Protein AF-A0AAT9LXL7-F1 (afdb_monomer_lite)

Secondary structure (DSSP, 8-state):
--------PPPPS-HHHHHHHHHTTTS-EEEEETTS-EEEES-EEEE--TT-SS-EEEESTTTT-TT----EEEGGGEEEEEETTTTEEEEE-------TT--------PPPPHHHHHHHTTEEESSSEEEETTS-EEEEEEETTEEEEEEE--TTSSTT-EEEEEEEEEEEETTEEEEEEEETTSS-EEEEEE-TTS-EEEEEEETTS--EEEEEEETTEEEEEETTS-EEEEESS---

Sequence (240 aa):
MLAAVTFDQPAPGDDDVIELLQRRDGVPTEVVLRDGNTLTVLNIAWGYDIGDEYAHVTTNFSPPAEGIEIDFFCTDTVAAIVDPETGTTLLSAVADPLPAGQAPERRSGRDLSQIERIWQDGRLPIVDGVFFVDGRSYAVDVADSALHVVGQVDLAEDPEWLTSIDITREAPAPGGFVCAGEGSHGSEGFFARLDGDKRLVWVCYLSESNPFDQLALTGNTLTVSSTSGVVITVDLDEPV

Foldseek 3Di:
DDDPPPQDADAAPQCVVVVVQVVQAQAWKWFQFQLRDTFTARHWDWDDDRRDNWIKIWGCVVVHDPPHDIDIDTRVRTQFMARPVVRDTPDGDPDPDDDPPDDPPPDDDDPFALQLVQVVVQKDAPAQWKAFRVGWIFHWDADPQATDGPGGDDCVVCVPRMFHWDFPDKDAAVQPIKTKTATPPQQKIKIFTAGNVRGGGMMGIDNRQGTWDDWDDDHQKIWIAHPVGRIHIAGNVGRD

Radius of gyration: 21.07 Å; chains: 1; bounding box: 52×52×54 Å

Structure (mmCIF, N/CA/C/O backbone):
data_AF-A0AAT9LXL7-F1
#
_entry.id   AF-A0AAT9LXL7-F1
#
loop_
_atom_site.group_PDB
_atom_site.id
_atom_site.type_symbol
_atom_site.label_atom_id
_atom_site.label_alt_id
_atom_site.label_comp_id
_atom_site.label_asym_id
_atom_site.label_entity_id
_atom_site.label_seq_id
_atom_site.pdbx_PDB_ins_code
_atom_site.Cartn_x
_atom_site.Cartn_y
_atom_site.Cartn_z
_atom_site.occupancy
_atom_site.B_iso_or_equiv
_atom_site.auth_seq_id
_atom_site.auth_comp_id
_atom_site.auth_asym_id
_atom_site.auth_atom_id
_atom_site.pdbx_PDB_model_num
ATOM 1 N N . MET A 1 1 ? -4.049 36.278 -13.542 1.00 39.47 1 MET A N 1
ATOM 2 C CA . MET A 1 1 ? -5.148 36.255 -12.559 1.00 39.47 1 MET A CA 1
ATOM 3 C C . MET A 1 1 ? -5.627 34.813 -12.501 1.00 39.47 1 MET A C 1
ATOM 5 O O . MET A 1 1 ? -6.322 34.391 -13.411 1.00 39.47 1 MET A O 1
ATOM 9 N N . LEU A 1 2 ? -5.104 34.023 -11.559 1.00 38.28 2 LEU A N 1
ATOM 10 C CA . LEU A 1 2 ? -5.529 32.634 -11.350 1.00 38.28 2 LEU A CA 1
ATOM 11 C C . LEU A 1 2 ? -6.824 32.675 -10.537 1.00 38.28 2 LEU A C 1
ATOM 13 O O . LEU A 1 2 ? -6.857 33.304 -9.481 1.00 38.28 2 LEU A O 1
ATOM 17 N N . ALA A 1 3 ? -7.891 32.083 -11.070 1.00 40.09 3 ALA A N 1
ATOM 18 C CA . ALA A 1 3 ? -9.119 31.873 -10.321 1.00 40.09 3 ALA A CA 1
ATOM 19 C C . ALA A 1 3 ? -8.836 30.837 -9.227 1.00 40.09 3 ALA A C 1
ATOM 21 O O . ALA A 1 3 ? -8.292 29.772 -9.519 1.00 40.09 3 ALA A O 1
ATOM 22 N N . ALA A 1 4 ? -9.169 31.163 -7.979 1.00 42.81 4 ALA A N 1
ATOM 23 C CA . ALA A 1 4 ? -9.208 30.177 -6.913 1.00 42.81 4 ALA A CA 1
ATOM 24 C C . ALA A 1 4 ? -10.290 29.155 -7.277 1.00 42.81 4 ALA A C 1
ATOM 26 O O . ALA A 1 4 ? -11.460 29.514 -7.406 1.00 42.81 4 ALA A O 1
ATOM 27 N N . VAL A 1 5 ? -9.888 27.906 -7.500 1.00 39.66 5 VAL A N 1
ATOM 28 C CA . VAL A 1 5 ? -10.825 26.786 -7.545 1.00 39.66 5 VAL A CA 1
ATOM 29 C C . VAL A 1 5 ? -11.258 26.570 -6.101 1.00 39.66 5 VAL A C 1
ATOM 31 O O . VAL A 1 5 ? -10.504 26.039 -5.293 1.00 39.66 5 VAL A O 1
ATOM 34 N N . THR A 1 6 ? -12.431 27.082 -5.746 1.00 47.50 6 THR A N 1
ATOM 35 C CA . THR A 1 6 ? -13.119 26.690 -4.518 1.00 47.50 6 THR A CA 1
ATOM 36 C C . THR A 1 6 ? -13.633 25.275 -4.730 1.00 47.50 6 THR A C 1
ATOM 38 O O . THR A 1 6 ? -14.557 25.071 -5.516 1.00 47.50 6 THR A O 1
ATOM 41 N N . PHE A 1 7 ? -12.987 24.307 -4.084 1.00 48.69 7 PHE A N 1
ATOM 42 C CA . PHE A 1 7 ? -13.539 22.970 -3.915 1.00 48.69 7 PHE A CA 1
ATOM 43 C C . PHE A 1 7 ? -14.688 23.091 -2.915 1.00 48.69 7 PHE A C 1
ATOM 45 O O . PHE A 1 7 ? -14.481 23.542 -1.790 1.00 48.69 7 PHE A O 1
ATOM 52 N N . ASP A 1 8 ? -15.901 22.795 -3.368 1.00 54.34 8 ASP A N 1
ATOM 53 C CA . ASP A 1 8 ? -17.089 22.776 -2.519 1.00 54.34 8 ASP A CA 1
ATOM 54 C C . ASP A 1 8 ? -17.040 21.461 -1.733 1.00 54.34 8 ASP A C 1
ATOM 56 O O . ASP A 1 8 ? -17.266 20.392 -2.300 1.00 54.34 8 ASP A O 1
ATOM 60 N N . GLN A 1 9 ? -16.602 21.518 -0.473 1.00 51.25 9 GLN A N 1
ATOM 61 C CA . GLN A 1 9 ? -16.602 20.349 0.405 1.00 51.25 9 GLN A CA 1
ATOM 62 C C . GLN A 1 9 ? -18.054 20.092 0.836 1.00 51.25 9 GLN A C 1
ATOM 64 O O . GLN A 1 9 ? -18.701 21.035 1.307 1.00 51.25 9 GLN A O 1
ATOM 69 N N . PRO A 1 10 ? -18.592 18.871 0.659 1.00 60.75 10 PRO A N 1
ATOM 70 C CA . PRO A 1 10 ? -19.930 18.554 1.144 1.00 60.75 10 PRO A CA 1
ATOM 71 C C . PRO A 1 10 ? -20.005 18.766 2.664 1.00 60.75 10 PRO A C 1
ATOM 73 O O . PRO A 1 10 ? -19.008 18.637 3.375 1.00 60.75 10 PRO A O 1
ATOM 76 N N . ALA A 1 11 ? -21.181 19.156 3.160 1.00 64.06 11 ALA A N 1
ATOM 77 C CA . ALA A 1 11 ? -21.392 19.277 4.599 1.00 64.06 11 ALA A CA 1
ATOM 78 C C . ALA A 1 11 ? -21.301 17.880 5.243 1.00 64.06 11 ALA A C 1
ATOM 80 O O . ALA A 1 11 ? -21.852 16.950 4.655 1.00 64.06 11 ALA A O 1
ATOM 81 N N . PRO A 1 12 ? -20.657 17.728 6.413 1.00 64.75 12 PRO A N 1
ATOM 82 C CA . PRO A 1 12 ? -20.531 16.430 7.068 1.00 64.75 12 PRO A CA 1
ATOM 83 C C . PRO A 1 12 ? -21.888 15.781 7.356 1.00 64.75 12 PRO A C 1
ATOM 85 O O . PRO A 1 12 ? -22.806 16.439 7.860 1.00 64.75 12 PRO A O 1
ATOM 88 N N . GLY A 1 13 ? -22.014 14.494 7.037 1.00 69.81 13 GLY A N 1
ATOM 89 C CA . GLY A 1 13 ? -23.221 13.698 7.279 1.00 69.81 13 GLY A CA 1
ATOM 90 C C . GLY A 1 13 ? -23.246 12.979 8.636 1.00 69.81 13 GLY A C 1
ATOM 91 O O . GLY A 1 13 ? -24.197 12.252 8.918 1.00 69.81 13 GLY A O 1
ATOM 92 N N . ASP A 1 14 ? -22.204 13.148 9.450 1.00 81.44 14 ASP A N 1
ATOM 93 C CA . ASP A 1 14 ? -21.805 12.277 10.565 1.00 81.44 14 ASP A CA 1
ATOM 94 C C . ASP A 1 14 ? -21.341 13.034 11.823 1.00 81.44 14 ASP A C 1
ATOM 96 O O . ASP A 1 14 ? -20.716 12.453 12.720 1.00 81.44 14 ASP A O 1
ATOM 100 N N . ASP A 1 15 ? -21.666 14.327 11.919 1.00 81.00 15 ASP A N 1
ATOM 101 C CA . ASP A 1 15 ? -21.308 15.167 13.069 1.00 81.00 15 ASP A CA 1
ATOM 102 C C . ASP A 1 15 ? -21.764 14.542 14.404 1.00 81.00 15 ASP A C 1
ATOM 104 O O . ASP A 1 15 ? -21.065 14.633 15.412 1.00 81.00 15 ASP A O 1
ATOM 108 N N . ASP A 1 16 ? -22.906 13.849 14.436 1.00 86.94 16 ASP A N 1
ATOM 109 C CA . ASP A 1 16 ? -23.437 13.208 15.643 1.00 86.94 16 ASP A CA 1
ATOM 110 C C . ASP A 1 16 ? -22.605 12.002 16.116 1.00 86.94 16 ASP A C 1
ATOM 112 O O . ASP A 1 16 ? -22.414 11.826 17.327 1.00 86.94 16 ASP A O 1
ATOM 116 N N . VAL A 1 17 ? -22.071 11.211 15.180 1.00 91.25 17 VAL A N 1
ATOM 117 C CA . VAL A 1 17 ? -21.134 10.107 15.435 1.00 91.25 17 VAL A CA 1
ATOM 118 C C . VAL A 1 17 ? -19.825 10.654 15.994 1.00 91.25 17 VAL A C 1
ATOM 120 O O . VAL A 1 17 ? -19.397 10.239 17.077 1.00 91.25 17 VAL A O 1
ATOM 123 N N . ILE A 1 18 ? -19.214 11.611 15.292 1.00 92.00 18 ILE A N 1
ATOM 124 C CA . ILE A 1 18 ? -17.921 12.183 15.677 1.00 92.00 18 ILE A CA 1
ATOM 125 C C . ILE A 1 18 ? -18.019 12.897 17.024 1.00 92.00 18 ILE A C 1
ATOM 127 O O . ILE A 1 18 ? -17.224 12.622 17.927 1.00 92.00 18 ILE A O 1
ATOM 131 N N . GLU A 1 19 ? -19.026 13.750 17.216 1.00 89.75 19 GLU A N 1
ATOM 132 C CA . GLU A 1 19 ? -19.222 14.439 18.486 1.00 89.75 19 GLU A CA 1
ATOM 133 C C . GLU A 1 19 ? -19.453 13.463 19.646 1.00 89.75 19 GLU A C 1
ATOM 135 O O . GLU A 1 19 ? -19.000 13.709 20.768 1.00 89.75 19 GLU A O 1
ATOM 140 N N . LEU A 1 20 ? -20.185 12.364 19.423 1.00 91.56 20 LEU A N 1
ATOM 141 C CA . LEU A 1 20 ? -20.426 11.378 20.471 1.00 91.56 20 LEU A CA 1
ATOM 142 C C . LEU A 1 20 ? -19.136 10.668 20.882 1.00 91.56 20 LEU A C 1
ATOM 144 O O . LEU A 1 20 ? -18.885 10.546 22.083 1.00 91.56 20 LEU A O 1
ATOM 148 N N . LEU A 1 21 ? -18.325 10.236 19.917 1.00 93.75 21 LEU A N 1
ATOM 149 C CA . LEU A 1 21 ? -17.049 9.581 20.193 1.00 93.75 21 LEU A CA 1
ATOM 150 C C . LEU A 1 21 ? -16.061 10.545 20.867 1.00 93.75 21 LEU A C 1
ATOM 152 O O . LEU A 1 21 ? -15.425 10.168 21.846 1.00 93.75 21 LEU A O 1
ATOM 156 N N . GLN A 1 22 ? -16.022 11.817 20.454 1.00 93.19 22 GLN A N 1
ATOM 157 C CA . GLN A 1 22 ? -15.227 12.850 21.129 1.00 93.19 22 GLN A CA 1
ATOM 158 C C . GLN A 1 22 ? -15.679 13.105 22.573 1.00 93.19 22 GLN A C 1
ATOM 160 O O . GLN A 1 22 ? -14.848 13.256 23.467 1.00 93.19 22 GLN A O 1
ATOM 165 N N . ARG A 1 23 ? -16.993 13.134 22.843 1.00 93.25 23 ARG A N 1
ATOM 166 C CA . ARG A 1 23 ? -17.523 13.283 24.215 1.00 93.25 23 ARG A CA 1
ATOM 167 C C . ARG A 1 23 ? -17.169 12.108 25.126 1.00 93.25 23 ARG A C 1
ATOM 169 O O . ARG A 1 23 ? -17.235 12.262 26.345 1.00 93.25 23 ARG A O 1
ATOM 176 N N . ARG A 1 24 ? -16.856 10.950 24.547 1.00 92.00 24 ARG A N 1
ATOM 177 C CA . ARG A 1 24 ? -16.512 9.716 25.257 1.00 92.00 24 ARG A CA 1
ATOM 178 C C . ARG A 1 24 ? -15.018 9.406 25.232 1.00 92.00 24 ARG A C 1
ATOM 180 O O . ARG A 1 24 ? -14.647 8.292 25.574 1.00 92.00 24 ARG A O 1
ATOM 187 N N . ASP A 1 25 ? -14.174 10.379 24.896 1.00 92.12 25 ASP A N 1
ATOM 188 C CA . ASP A 1 25 ? -12.721 10.214 24.947 1.00 92.12 25 ASP A CA 1
ATOM 189 C C . ASP A 1 25 ? -12.255 9.682 26.319 1.00 92.12 25 ASP A C 1
ATOM 191 O O . ASP A 1 25 ? -12.620 10.201 27.380 1.00 92.12 25 ASP A O 1
ATOM 195 N N . GLY A 1 26 ? -11.490 8.591 26.291 1.00 88.81 26 GLY A N 1
ATOM 196 C CA . GLY A 1 26 ? -11.033 7.837 27.458 1.00 88.81 26 GLY A CA 1
ATOM 197 C C . GLY A 1 26 ? -12.069 6.900 28.097 1.00 88.81 26 GLY A C 1
ATOM 198 O O . GLY A 1 26 ? -11.734 6.220 29.068 1.00 88.81 26 GLY A O 1
ATOM 199 N N . VAL A 1 27 ? -13.303 6.833 27.588 1.00 92.94 27 VAL A N 1
ATOM 200 C CA . VAL A 1 27 ? -14.378 5.968 28.101 1.00 92.94 27 VAL A CA 1
ATOM 201 C C . VAL A 1 27 ? -14.655 4.839 27.101 1.00 92.94 27 VAL A C 1
ATOM 203 O O . VAL A 1 27 ? -15.017 5.132 25.959 1.00 92.94 27 VAL A O 1
ATOM 206 N N . PRO A 1 28 ? -14.555 3.552 27.501 1.00 93.12 28 PRO A N 1
ATOM 207 C CA . PRO A 1 28 ? -14.851 2.435 26.611 1.00 93.12 28 PRO A CA 1
ATOM 208 C C . PRO A 1 28 ? -16.225 2.581 25.955 1.00 93.12 28 PRO A C 1
ATOM 210 O O . PRO A 1 28 ? -17.233 2.863 26.613 1.00 93.12 28 PRO A O 1
ATOM 213 N N . THR A 1 29 ? -16.252 2.411 24.641 1.00 95.56 29 THR A N 1
ATOM 214 C CA . THR A 1 29 ? -17.438 2.588 23.809 1.00 95.56 29 THR A CA 1
ATOM 215 C C . THR A 1 29 ? -17.462 1.493 22.754 1.00 95.56 29 THR A C 1
ATOM 217 O O . THR A 1 29 ? -16.461 1.268 22.084 1.00 95.56 29 THR A O 1
ATOM 220 N N . GLU A 1 30 ? -18.591 0.812 22.594 1.00 96.75 30 GLU A N 1
ATOM 221 C CA . GLU A 1 30 ? -18.769 -0.172 21.528 1.00 96.75 30 GLU A CA 1
ATOM 222 C C . GLU A 1 30 ? -19.352 0.511 20.292 1.00 96.75 30 GLU A C 1
ATOM 224 O O . GLU A 1 30 ? -20.437 1.092 20.342 1.00 96.75 30 GLU A O 1
ATOM 229 N N . VAL A 1 31 ? -18.641 0.431 19.171 1.00 95.38 31 VAL A N 1
ATOM 230 C CA . VAL A 1 31 ? -19.135 0.879 17.867 1.00 95.38 31 VAL A CA 1
ATOM 231 C C . VAL A 1 31 ? -19.551 -0.353 17.080 1.00 95.38 31 VAL A C 1
ATOM 233 O O . VAL A 1 31 ? -18.715 -1.162 16.688 1.00 95.38 31 VAL A O 1
ATOM 236 N N . VAL A 1 32 ? -20.855 -0.503 16.867 1.00 92.25 32 VAL A N 1
ATOM 237 C CA . VAL A 1 32 ? -21.439 -1.567 16.050 1.00 92.25 32 VAL A CA 1
ATOM 238 C C . VAL A 1 32 ? -21.527 -1.069 14.616 1.00 92.25 32 VAL A C 1
ATOM 240 O O . VAL A 1 32 ? -22.227 -0.094 14.327 1.00 92.25 32 VAL A O 1
ATOM 243 N N . LEU A 1 33 ? -20.842 -1.755 13.715 1.00 90.00 33 LEU A N 1
ATOM 244 C CA . LEU A 1 33 ? -20.837 -1.481 12.288 1.00 90.00 33 LEU A CA 1
ATOM 245 C C . LEU A 1 33 ? -21.993 -2.206 11.584 1.00 90.00 33 LEU A C 1
ATOM 247 O O . LEU A 1 33 ? -22.545 -3.200 12.065 1.00 90.00 33 LEU A O 1
ATOM 251 N N . ARG A 1 34 ? -22.378 -1.710 10.407 1.00 83.50 34 ARG A N 1
ATOM 252 C CA . ARG A 1 34 ? -23.471 -2.254 9.581 1.00 83.50 34 ARG A CA 1
ATOM 253 C C . ARG A 1 34 ? -23.196 -3.665 9.063 1.00 83.50 34 ARG A C 1
ATOM 255 O O . ARG A 1 34 ? -24.140 -4.369 8.707 1.00 83.50 34 ARG A O 1
ATOM 262 N N . ASP A 1 35 ? -21.936 -4.088 9.029 1.00 78.12 35 ASP A N 1
ATOM 263 C CA . ASP A 1 35 ? -21.535 -5.458 8.694 1.00 78.12 35 ASP A CA 1
ATOM 264 C C . ASP A 1 35 ? -21.691 -6.445 9.873 1.00 78.12 35 ASP A C 1
ATOM 266 O O . ASP A 1 35 ? -21.599 -7.661 9.677 1.00 78.12 35 ASP A O 1
ATOM 270 N N . GLY A 1 36 ? -22.009 -5.936 11.069 1.00 80.31 36 GLY A N 1
ATOM 271 C CA . GLY A 1 36 ? -22.178 -6.697 12.303 1.00 80.31 36 GLY A CA 1
ATOM 272 C C . GLY A 1 36 ? -20.922 -6.789 13.171 1.00 80.31 36 GLY A C 1
ATOM 273 O O . GLY A 1 36 ? -20.989 -7.433 14.219 1.00 80.31 36 GLY A O 1
ATOM 274 N N . ASN A 1 37 ? -19.808 -6.173 12.767 1.00 81.31 37 ASN A N 1
ATOM 275 C CA . ASN A 1 37 ? -18.614 -6.071 13.600 1.00 81.31 37 ASN A CA 1
ATOM 276 C C . ASN A 1 37 ? -18.836 -5.078 14.745 1.00 81.31 37 ASN A C 1
ATOM 278 O O . ASN A 1 37 ? -19.529 -4.073 14.587 1.00 81.31 37 ASN A O 1
ATOM 282 N N . THR A 1 38 ? -18.216 -5.353 15.890 1.00 91.19 38 THR A N 1
ATOM 283 C CA . THR A 1 38 ? -18.231 -4.461 17.051 1.00 91.19 38 THR A CA 1
ATOM 284 C C . THR A 1 38 ? -16.801 -4.107 17.416 1.00 91.19 38 THR A C 1
ATOM 286 O O . THR A 1 38 ? -16.009 -4.998 17.716 1.00 91.19 38 THR A O 1
ATOM 289 N N . LEU A 1 39 ? -16.488 -2.814 17.406 1.00 93.19 39 LEU A N 1
ATOM 290 C CA . LEU A 1 39 ? -15.177 -2.275 17.757 1.00 93.19 39 LEU A CA 1
ATOM 291 C C . LEU A 1 39 ? -15.214 -1.687 19.167 1.00 93.19 39 LEU A C 1
ATOM 293 O O . LEU A 1 39 ? -16.195 -1.040 19.542 1.00 93.19 39 LEU A O 1
ATOM 297 N N . THR A 1 40 ? -14.138 -1.869 19.933 1.00 94.19 40 THR A N 1
ATOM 298 C CA . THR A 1 40 ? -13.969 -1.187 21.224 1.00 94.19 40 THR A CA 1
ATOM 299 C C . THR A 1 40 ? -13.171 0.093 21.018 1.00 94.19 40 THR A C 1
ATOM 301 O O . THR A 1 40 ? -12.001 0.057 20.649 1.00 94.19 40 THR A O 1
ATOM 304 N N . VAL A 1 41 ? -13.795 1.235 21.286 1.00 94.62 41 VAL A N 1
ATOM 305 C CA . VAL A 1 41 ? -13.232 2.569 21.060 1.00 94.62 41 VAL A CA 1
ATOM 306 C C . VAL A 1 41 ? -13.072 3.303 22.390 1.00 94.62 41 VAL A C 1
ATOM 308 O O . VAL A 1 41 ? -14.023 3.429 23.160 1.00 94.62 41 VAL A O 1
ATOM 311 N N . LEU A 1 42 ? -11.860 3.790 22.653 1.00 92.62 42 LEU A N 1
ATOM 312 C CA . LEU A 1 42 ? -11.495 4.645 23.786 1.00 92.62 42 LEU A CA 1
ATOM 313 C C . LEU A 1 42 ? -11.205 6.078 23.350 1.00 92.62 42 LEU A C 1
ATOM 315 O O . LEU A 1 42 ? -11.609 7.011 24.028 1.00 92.62 42 LEU A O 1
ATOM 319 N N . ASN A 1 43 ? -10.481 6.253 22.249 1.00 90.81 43 ASN A N 1
ATOM 320 C CA . ASN A 1 43 ? -10.179 7.552 21.654 1.00 90.81 43 ASN A CA 1
ATOM 321 C C . ASN A 1 43 ? -10.187 7.433 20.132 1.00 90.81 43 ASN A C 1
ATOM 323 O O . ASN A 1 43 ? -10.132 6.323 19.595 1.00 90.81 43 ASN A O 1
ATOM 327 N N . ILE A 1 44 ? -10.279 8.572 19.449 1.00 93.44 44 ILE A N 1
ATOM 328 C CA . ILE A 1 44 ? -10.302 8.626 17.990 1.00 93.44 44 ILE A CA 1
ATOM 329 C C . ILE A 1 44 ? -9.390 9.725 17.449 1.00 93.44 44 ILE A C 1
ATOM 331 O O . ILE A 1 44 ? -9.352 10.840 17.972 1.00 93.44 44 ILE A O 1
ATOM 335 N N . ALA A 1 45 ? -8.716 9.421 16.346 1.00 89.62 45 ALA A N 1
ATOM 336 C CA . ALA A 1 45 ? -8.262 10.405 15.375 1.00 89.62 45 ALA A CA 1
ATOM 337 C C . ALA A 1 45 ? -9.169 10.295 14.146 1.00 89.62 45 ALA A C 1
ATOM 339 O O . ALA A 1 45 ? -9.542 9.189 13.760 1.00 89.62 45 ALA A O 1
ATOM 340 N N . TRP A 1 46 ? -9.557 11.422 13.555 1.00 92.19 46 TRP A N 1
ATOM 341 C CA . TRP A 1 46 ? -10.477 11.419 12.423 1.00 92.19 46 TRP A CA 1
ATOM 342 C C . TRP A 1 46 ? -10.171 12.539 11.432 1.00 92.19 46 TRP A C 1
ATOM 344 O O . TRP A 1 46 ? -9.582 13.562 11.795 1.00 92.19 46 TRP A O 1
ATOM 354 N N . GLY A 1 47 ? -10.580 12.341 10.183 1.00 86.31 47 GLY A N 1
ATOM 355 C CA . GLY A 1 47 ? -10.462 13.335 9.123 1.00 86.31 47 GLY A CA 1
ATOM 356 C C . GLY A 1 47 ? -11.399 13.043 7.956 1.00 86.31 47 GLY A C 1
ATOM 357 O O . GLY A 1 47 ? -11.878 11.923 7.807 1.00 86.31 47 GLY A O 1
ATOM 358 N N . TYR A 1 48 ? -11.643 14.068 7.142 1.00 83.25 48 TYR A N 1
ATOM 359 C CA . TYR A 1 48 ? -12.337 13.945 5.861 1.00 83.25 48 TYR A CA 1
ATOM 360 C C . TYR A 1 48 ? -11.309 14.046 4.738 1.00 83.25 48 TYR A C 1
ATOM 362 O O . TYR A 1 48 ? -10.503 14.985 4.734 1.00 83.25 48 TYR A O 1
ATOM 370 N N . ASP A 1 49 ? -11.372 13.135 3.772 1.00 79.31 49 ASP A N 1
ATOM 371 C CA . ASP A 1 49 ? -10.648 13.307 2.519 1.00 79.31 49 ASP A CA 1
ATOM 372 C C . ASP A 1 49 ? -11.378 14.315 1.614 1.00 79.31 49 ASP A C 1
ATOM 374 O O . ASP A 1 49 ? -12.549 14.664 1.804 1.00 79.31 49 ASP A O 1
ATOM 378 N N . ILE A 1 50 ? -10.661 14.864 0.629 1.00 66.94 50 ILE A N 1
ATOM 379 C CA . ILE A 1 50 ? -11.232 15.865 -0.278 1.00 66.94 50 ILE A CA 1
ATOM 380 C C . ILE A 1 50 ? -12.367 15.230 -1.089 1.00 66.94 50 ILE A C 1
ATOM 382 O O . ILE A 1 50 ? -12.120 14.432 -1.990 1.00 66.94 50 ILE A O 1
ATOM 386 N N . GLY A 1 51 ? -13.592 15.689 -0.831 1.00 72.06 51 GLY A N 1
ATOM 387 C CA . GLY A 1 51 ? -14.799 15.250 -1.533 1.00 72.06 51 GLY A CA 1
ATOM 388 C C . GLY A 1 51 ? -15.665 14.264 -0.750 1.00 72.06 51 GLY A C 1
ATOM 389 O O . GLY A 1 51 ? -16.766 13.973 -1.216 1.00 72.06 51 GLY A O 1
ATOM 390 N N . ASP A 1 52 ? -15.218 13.818 0.425 1.00 75.62 52 ASP A N 1
ATOM 391 C CA . ASP A 1 52 ? -15.963 12.873 1.254 1.00 75.62 52 ASP A CA 1
ATOM 392 C C . ASP A 1 52 ? -16.971 13.577 2.168 1.00 75.62 52 ASP A C 1
ATOM 394 O O . ASP A 1 52 ? -16.726 14.665 2.692 1.00 75.62 52 ASP A O 1
ATOM 398 N N . GLU A 1 53 ? -18.122 12.930 2.351 1.00 78.81 53 GLU A N 1
ATOM 399 C CA . GLU A 1 53 ? -19.198 13.359 3.258 1.00 78.81 53 GLU A CA 1
ATOM 400 C C . GLU A 1 53 ? -19.045 12.760 4.669 1.00 78.81 53 GLU A C 1
ATOM 402 O O . GLU A 1 53 ? -19.683 13.228 5.610 1.00 78.81 53 GLU A O 1
ATOM 407 N N . TYR A 1 54 ? -18.189 11.744 4.812 1.00 84.38 54 TYR A N 1
ATOM 408 C CA . TYR A 1 54 ? -18.043 10.917 6.007 1.00 84.38 54 TYR A CA 1
ATOM 409 C C . TYR A 1 54 ? -16.575 10.811 6.417 1.00 84.38 54 TYR A C 1
ATOM 411 O O . TYR A 1 54 ? -15.691 10.734 5.564 1.00 84.38 54 TYR A O 1
ATOM 419 N N . ALA A 1 55 ? -16.308 10.831 7.719 1.00 86.12 55 ALA A N 1
ATOM 420 C CA . ALA A 1 55 ? -14.956 10.801 8.245 1.00 86.12 55 ALA A CA 1
ATOM 421 C C . ALA A 1 55 ? -14.369 9.384 8.265 1.00 86.12 55 ALA A C 1
ATOM 423 O O . ALA A 1 55 ? -15.025 8.410 8.648 1.00 86.12 55 ALA A O 1
ATOM 424 N N . HIS A 1 56 ? -13.075 9.297 7.967 1.00 88.88 56 HIS A N 1
ATOM 425 C CA . HIS A 1 56 ? -12.250 8.143 8.300 1.00 88.88 56 HIS A CA 1
ATOM 426 C C . HIS A 1 56 ? -11.788 8.259 9.748 1.00 88.88 56 HIS A C 1
ATOM 428 O O . HIS A 1 56 ? -11.269 9.298 10.164 1.00 88.88 56 HIS A O 1
ATOM 434 N N . VAL A 1 57 ? -11.989 7.193 10.517 1.00 91.00 57 VAL A N 1
ATOM 435 C CA . VAL A 1 57 ? -11.697 7.134 11.947 1.00 91.00 57 VAL A CA 1
ATOM 436 C C . VAL A 1 57 ? -10.637 6.076 12.210 1.00 91.00 57 VAL A C 1
ATOM 438 O O . VAL A 1 57 ? -10.808 4.924 11.820 1.00 91.00 57 VAL A O 1
ATOM 441 N N . THR A 1 58 ? -9.591 6.463 12.936 1.00 89.19 58 THR A N 1
ATOM 442 C CA . THR A 1 58 ? -8.599 5.570 13.542 1.00 89.19 58 THR A CA 1
ATOM 443 C C . THR A 1 58 ? -8.825 5.537 15.047 1.00 89.19 58 THR A C 1
ATOM 445 O O . THR A 1 58 ? -8.838 6.587 15.698 1.00 89.19 58 THR A O 1
ATOM 448 N N . THR A 1 59 ? -8.988 4.350 15.622 1.00 90.06 59 THR A N 1
ATOM 449 C CA . THR A 1 59 ? -9.290 4.191 17.049 1.00 90.06 59 THR A CA 1
ATOM 450 C C . THR A 1 59 ? -8.019 4.005 17.877 1.00 90.06 59 THR A C 1
ATOM 452 O O . THR A 1 59 ? -7.008 3.498 17.404 1.00 90.06 59 THR A O 1
ATOM 455 N N . ASN A 1 60 ? -8.069 4.411 19.146 1.00 89.94 60 ASN A N 1
ATOM 456 C CA . ASN A 1 60 ? -7.148 3.978 20.208 1.00 89.94 60 ASN A CA 1
ATOM 457 C C . ASN A 1 60 ? -5.664 4.338 20.005 1.00 89.94 60 ASN A C 1
ATOM 459 O O . ASN A 1 60 ? -4.792 3.836 20.716 1.00 89.94 60 ASN A O 1
ATOM 463 N N . PHE A 1 61 ? -5.373 5.233 19.061 1.00 81.69 61 PHE A N 1
ATOM 464 C CA . PHE A 1 61 ? -4.017 5.606 18.677 1.00 81.69 61 PHE A CA 1
ATOM 465 C C . PHE A 1 61 ? -3.383 6.627 19.632 1.00 81.69 61 PHE A C 1
ATOM 467 O O . PHE A 1 61 ? -2.175 6.581 19.876 1.00 81.69 61 PHE A O 1
ATOM 474 N N . SER A 1 62 ? -4.160 7.573 20.175 1.00 73.75 62 SER A N 1
ATOM 475 C CA . SER A 1 62 ? -3.596 8.655 20.988 1.00 73.75 62 SER A CA 1
ATOM 476 C C . SER A 1 62 ? -4.581 9.214 22.022 1.00 73.75 62 SER A C 1
ATOM 478 O O . SER A 1 62 ? -5.575 9.827 21.639 1.00 73.75 62 SER A O 1
ATOM 480 N N . PRO A 1 63 ? -4.289 9.073 23.331 1.00 78.88 63 PRO A N 1
ATOM 481 C CA . PRO A 1 63 ? -3.173 8.311 23.899 1.00 78.88 63 PRO A CA 1
ATOM 482 C C . PRO A 1 63 ? -3.331 6.796 23.642 1.00 78.88 63 PRO A C 1
ATOM 484 O O . PRO A 1 63 ? -4.453 6.292 23.700 1.00 78.88 63 PRO A O 1
ATOM 487 N N . PRO A 1 64 ? -2.240 6.051 23.384 1.00 70.69 64 PRO A N 1
ATOM 488 C CA . PRO A 1 64 ? -2.328 4.606 23.207 1.00 70.69 64 PRO A CA 1
ATOM 489 C C . PRO A 1 64 ? -2.767 3.936 24.514 1.00 70.69 64 PRO A C 1
ATOM 491 O O . PRO A 1 64 ? -2.265 4.267 25.593 1.00 70.69 64 PRO A O 1
ATOM 494 N N . ALA A 1 65 ? -3.700 2.992 24.412 1.00 75.00 65 ALA A N 1
ATOM 495 C CA . ALA A 1 65 ? -4.191 2.205 25.537 1.00 75.00 65 ALA A CA 1
ATOM 496 C C . ALA A 1 65 ? -3.667 0.765 25.448 1.00 75.00 65 ALA A C 1
ATOM 498 O O . ALA A 1 65 ? -3.773 0.111 24.414 1.00 75.00 65 ALA A O 1
ATOM 499 N N . GLU A 1 66 ? -3.084 0.264 26.537 1.00 78.62 66 GLU A N 1
ATOM 500 C CA . GLU A 1 66 ? -2.510 -1.082 26.576 1.00 78.62 66 GLU A CA 1
ATOM 501 C C . GLU A 1 66 ? -3.607 -2.154 26.448 1.00 78.62 66 GLU A C 1
ATOM 503 O O . GLU A 1 66 ? -4.585 -2.146 27.196 1.00 78.62 66 GLU A O 1
ATOM 508 N N . GLY A 1 67 ? -3.435 -3.088 25.507 1.00 80.56 67 GLY A N 1
ATOM 509 C CA . GLY A 1 67 ? -4.347 -4.221 25.309 1.00 80.56 67 GLY A CA 1
ATOM 510 C C . GLY A 1 67 ? -5.636 -3.907 24.542 1.00 80.56 67 GLY A C 1
ATOM 511 O O . GLY A 1 67 ? -6.533 -4.747 24.529 1.00 80.56 67 GLY A O 1
ATOM 512 N N . ILE A 1 68 ? -5.734 -2.731 23.919 1.00 79.81 68 ILE A N 1
ATOM 513 C CA . ILE A 1 68 ? -6.856 -2.341 23.059 1.00 79.81 68 ILE A CA 1
ATOM 514 C C . ILE A 1 68 ? -6.343 -2.273 21.613 1.00 79.81 68 ILE A C 1
ATOM 516 O O . ILE A 1 68 ? -5.291 -1.685 21.361 1.00 79.81 68 ILE A O 1
ATOM 520 N N . GLU A 1 69 ? -7.062 -2.895 20.678 1.00 84.94 69 GLU A N 1
ATOM 521 C CA . GLU A 1 69 ? -6.697 -2.907 19.256 1.00 84.94 69 GLU A CA 1
ATOM 522 C C . GLU A 1 69 ? -6.897 -1.529 18.608 1.00 84.94 69 GLU A C 1
ATOM 524 O O . GLU A 1 69 ? -7.712 -0.722 19.055 1.00 84.94 69 GLU A O 1
ATOM 529 N N . ILE A 1 70 ? -6.111 -1.245 17.571 1.00 84.44 70 ILE A N 1
ATOM 530 C CA . ILE A 1 70 ? -6.281 -0.067 16.718 1.00 84.44 70 ILE A CA 1
ATOM 531 C C . ILE A 1 70 ? -7.078 -0.526 15.506 1.00 84.44 70 ILE A C 1
ATOM 533 O O . ILE A 1 70 ? -6.643 -1.420 14.783 1.00 84.44 70 ILE A O 1
ATOM 537 N N . ASP A 1 71 ? -8.219 0.110 15.286 1.00 90.19 71 ASP A N 1
ATOM 538 C CA . ASP A 1 71 ? -9.146 -0.194 14.207 1.00 90.19 71 ASP A CA 1
ATOM 539 C C . ASP A 1 71 ? -9.360 1.027 13.319 1.00 90.19 71 ASP A C 1
ATOM 541 O O . ASP A 1 71 ? -9.131 2.174 13.720 1.00 90.19 71 ASP A O 1
ATOM 545 N N . PHE A 1 72 ? -9.868 0.764 12.118 1.00 90.44 72 PHE A N 1
ATOM 546 C CA . PHE A 1 72 ? -10.213 1.782 11.139 1.00 90.44 72 PHE A CA 1
ATOM 547 C C . PHE A 1 72 ? -11.638 1.566 10.641 1.00 90.44 72 PHE A C 1
ATOM 549 O O . PHE A 1 72 ? -12.014 0.446 10.290 1.00 90.44 72 PHE A O 1
ATOM 556 N N . PHE A 1 73 ? -12.432 2.632 10.584 1.00 89.12 73 PHE A N 1
ATOM 557 C CA . PHE A 1 73 ? -13.767 2.589 9.987 1.00 89.12 73 PHE A CA 1
ATOM 558 C C . PHE A 1 73 ? -14.169 3.949 9.408 1.00 89.12 73 PHE A C 1
ATOM 560 O O . PHE A 1 73 ? -13.625 4.983 9.790 1.00 89.12 73 PHE A O 1
ATOM 567 N N . CYS A 1 74 ? -15.139 3.941 8.491 1.00 90.56 74 CYS A N 1
ATOM 568 C CA . CYS A 1 74 ? -15.806 5.153 8.018 1.00 90.56 74 CYS A CA 1
ATOM 569 C C . CYS A 1 74 ? -17.124 5.341 8.779 1.00 90.56 74 CYS A C 1
ATOM 571 O O . CYS A 1 74 ? -17.828 4.364 9.058 1.00 90.56 74 CYS A O 1
ATOM 573 N N . THR A 1 75 ? -17.467 6.568 9.152 1.00 90.06 75 THR A N 1
ATOM 574 C CA . THR A 1 75 ? -18.648 6.851 9.988 1.00 90.06 75 THR A CA 1
ATOM 575 C C . THR A 1 75 ? -19.980 6.449 9.346 1.00 90.06 75 THR A C 1
ATOM 577 O O . THR A 1 75 ? -20.911 6.093 10.071 1.00 90.06 75 THR A O 1
ATOM 580 N N . ASP A 1 76 ? -20.075 6.389 8.014 1.00 89.69 76 ASP A N 1
ATOM 581 C CA . ASP A 1 76 ? -21.263 5.900 7.293 1.00 89.69 76 ASP A CA 1
ATOM 582 C C . ASP A 1 76 ? -21.558 4.414 7.552 1.00 89.69 76 ASP A C 1
ATOM 584 O O . ASP A 1 76 ? -22.707 3.960 7.464 1.00 89.69 76 ASP A O 1
ATOM 588 N N . THR A 1 77 ? -20.528 3.654 7.927 1.00 90.19 77 THR A N 1
ATOM 589 C CA . THR A 1 77 ? -20.638 2.237 8.273 1.00 90.19 77 THR A CA 1
ATOM 590 C C . THR A 1 77 ? -21.143 2.007 9.693 1.00 90.19 77 THR A C 1
ATOM 592 O O . THR A 1 77 ? -21.461 0.868 10.033 1.00 90.19 77 THR A O 1
ATOM 595 N N . VAL A 1 78 ? -21.286 3.045 10.523 1.00 91.06 78 VAL A N 1
ATOM 596 C CA . VAL A 1 78 ? -21.793 2.905 11.894 1.00 91.06 78 VAL A CA 1
ATOM 597 C C . VAL A 1 78 ? -23.288 2.574 11.866 1.00 91.06 78 VAL A C 1
ATOM 599 O O . VAL A 1 78 ? -24.109 3.263 11.255 1.00 91.06 78 VAL A O 1
ATOM 602 N N . ALA A 1 79 ? -23.659 1.482 12.533 1.00 90.06 79 ALA A N 1
ATOM 603 C CA . ALA A 1 79 ? -25.048 1.091 12.759 1.00 90.06 79 ALA A CA 1
ATOM 604 C C . ALA A 1 79 ? -25.545 1.574 14.127 1.00 90.06 79 ALA A C 1
ATOM 606 O O . ALA A 1 79 ? -26.666 2.082 14.247 1.00 90.06 79 ALA A O 1
ATOM 607 N N . ALA A 1 80 ? -24.716 1.424 15.159 1.00 91.62 80 ALA A N 1
ATOM 608 C CA . ALA A 1 80 ? -25.018 1.887 16.503 1.00 91.62 80 ALA A CA 1
ATOM 609 C C . ALA A 1 80 ? -23.747 2.166 17.308 1.00 91.62 80 ALA A C 1
ATOM 611 O O . ALA A 1 80 ? -22.699 1.577 17.071 1.00 91.62 80 ALA A O 1
ATOM 612 N N . ILE A 1 81 ? -23.875 3.030 18.309 1.00 94.38 81 ILE A N 1
ATOM 613 C CA . ILE A 1 81 ? -22.865 3.262 19.338 1.00 94.38 81 ILE A CA 1
ATOM 614 C C . ILE A 1 81 ? -23.497 2.896 20.674 1.00 94.38 81 ILE A C 1
ATOM 616 O O . ILE A 1 81 ? -24.596 3.356 20.996 1.00 94.38 81 ILE A O 1
ATOM 620 N N . VAL A 1 82 ? -22.820 2.050 21.439 1.00 93.69 82 VAL A N 1
ATOM 621 C CA . VAL A 1 82 ? -23.328 1.427 22.659 1.00 93.69 82 VAL A CA 1
ATOM 622 C C . VAL A 1 82 ? -22.357 1.680 23.806 1.00 93.69 82 VAL A C 1
ATOM 624 O O . VAL A 1 82 ? -21.138 1.662 23.647 1.00 93.69 82 VAL A O 1
ATOM 627 N N . ASP A 1 83 ? -22.908 1.946 24.983 1.00 90.88 83 ASP A N 1
ATOM 628 C CA . ASP A 1 83 ? -22.158 1.961 26.230 1.00 90.88 83 ASP A CA 1
ATOM 629 C C . ASP A 1 83 ? -21.984 0.512 26.730 1.00 90.88 83 ASP A C 1
ATOM 631 O O . ASP A 1 83 ? -22.988 -0.108 27.096 1.00 90.88 83 ASP A O 1
ATOM 635 N N . PRO A 1 84 ? -20.762 -0.051 26.747 1.00 87.56 84 PRO A N 1
ATOM 636 C CA . PRO A 1 84 ? -20.555 -1.466 27.058 1.00 87.56 84 PRO A CA 1
ATOM 637 C C . PRO A 1 84 ? -20.815 -1.815 28.528 1.00 87.56 84 PRO A C 1
ATOM 639 O O . PRO A 1 84 ? -21.139 -2.960 28.837 1.00 87.56 84 PRO A O 1
ATOM 642 N N . GLU A 1 85 ? -20.705 -0.854 29.452 1.00 87.12 85 GLU A N 1
ATOM 643 C CA . GLU A 1 85 ? -20.971 -1.109 30.873 1.00 87.12 85 GLU A CA 1
ATOM 644 C C . GLU A 1 85 ? -22.467 -1.294 31.139 1.00 87.12 85 GLU A C 1
ATOM 646 O O . GLU A 1 85 ? -22.871 -2.115 31.966 1.00 87.12 85 GLU A O 1
ATOM 651 N N . THR A 1 86 ? -23.301 -0.518 30.444 1.00 89.75 86 THR A N 1
ATOM 652 C CA . THR A 1 86 ? -24.753 -0.492 30.669 1.00 89.75 86 THR A CA 1
ATOM 653 C C . THR A 1 86 ? -25.562 -1.222 29.597 1.00 89.75 86 THR A C 1
ATOM 655 O O . THR A 1 86 ? -26.734 -1.523 29.825 1.00 89.75 86 THR A O 1
ATOM 658 N N . GLY A 1 87 ? -24.970 -1.489 28.430 1.00 88.06 87 GLY A N 1
ATOM 659 C CA . GLY A 1 87 ? -25.656 -1.973 27.229 1.00 88.06 87 GLY A CA 1
ATOM 660 C C . GLY A 1 87 ? -26.571 -0.928 26.576 1.00 88.06 87 GLY A C 1
ATOM 661 O O . GLY A 1 87 ? -27.404 -1.276 25.738 1.00 88.06 87 GLY A O 1
ATOM 662 N N . THR A 1 88 ? -26.477 0.345 26.975 1.00 90.00 88 THR A N 1
ATOM 663 C CA . THR A 1 88 ? -27.356 1.409 26.470 1.00 90.00 88 THR A CA 1
ATOM 664 C C . THR A 1 88 ? -26.913 1.849 25.081 1.00 90.00 88 THR A C 1
ATOM 666 O O . THR A 1 88 ? -25.775 2.274 24.902 1.00 90.00 88 THR A O 1
ATOM 669 N N . THR A 1 89 ? -27.819 1.829 24.104 1.00 91.56 89 THR A N 1
ATOM 670 C CA . THR A 1 89 ? -27.576 2.453 22.797 1.00 91.56 89 THR A CA 1
ATOM 671 C C . THR A 1 89 ? -27.568 3.974 22.940 1.00 91.56 89 THR A C 1
ATOM 673 O O . THR A 1 89 ? -28.576 4.580 23.299 1.00 91.56 89 THR A O 1
ATOM 676 N N . LEU A 1 90 ? -26.418 4.581 22.666 1.00 89.19 90 LEU A N 1
ATOM 677 C CA . LEU A 1 90 ? -26.169 6.019 22.746 1.00 89.19 90 LEU A CA 1
ATOM 678 C C . LEU A 1 90 ? -26.514 6.734 21.437 1.00 89.19 90 LEU A C 1
ATOM 680 O O . LEU A 1 90 ? -26.983 7.869 21.461 1.00 89.19 90 LEU A O 1
ATOM 684 N N . LEU A 1 91 ? -26.295 6.054 20.311 1.00 89.81 91 LEU A N 1
ATOM 685 C CA . LEU A 1 91 ? -26.645 6.507 18.969 1.00 89.81 91 LEU A CA 1
ATOM 686 C C . LEU A 1 91 ? -27.020 5.292 18.124 1.00 89.81 91 LEU A C 1
ATOM 688 O O . LEU A 1 91 ? -26.431 4.223 18.262 1.00 89.81 91 LEU A O 1
ATOM 692 N N . SER A 1 92 ? -28.017 5.445 17.263 1.00 86.62 92 SER A N 1
ATOM 693 C CA . SER A 1 92 ? -28.388 4.436 16.276 1.00 86.62 92 SER A CA 1
ATOM 694 C C . SER A 1 92 ? -28.708 5.150 14.978 1.00 86.62 92 SER A C 1
ATOM 696 O O . SER A 1 92 ? -29.525 6.072 14.969 1.00 86.62 92 SER A O 1
ATOM 698 N N . ALA A 1 93 ? -28.071 4.719 13.892 1.00 71.38 93 ALA A N 1
ATOM 699 C CA . ALA A 1 93 ? -28.443 5.187 12.571 1.00 71.38 93 ALA A CA 1
ATOM 700 C C . ALA A 1 93 ? -29.847 4.653 12.250 1.00 71.38 93 ALA A C 1
ATOM 702 O O . ALA A 1 93 ? -30.117 3.455 12.382 1.00 71.38 93 ALA A O 1
ATOM 703 N N . VAL A 1 94 ? -30.759 5.537 11.836 1.00 53.97 94 VAL A N 1
ATOM 704 C CA . VAL A 1 94 ? -32.049 5.101 11.294 1.00 53.97 94 VAL A CA 1
ATOM 705 C C . VAL A 1 94 ? -31.737 4.329 10.019 1.00 53.97 94 VAL A C 1
ATOM 707 O O . VAL A 1 94 ? -31.124 4.869 9.104 1.00 53.97 94 VAL A O 1
ATOM 710 N N . ALA A 1 95 ? -32.098 3.048 9.997 1.00 41.56 95 ALA A N 1
ATOM 711 C CA . ALA A 1 95 ? -31.815 2.154 8.887 1.00 41.56 95 ALA A CA 1
ATOM 712 C C . ALA A 1 95 ? -32.537 2.623 7.616 1.00 41.56 95 ALA A C 1
ATOM 714 O O . ALA A 1 95 ? -33.658 2.191 7.347 1.00 41.56 95 ALA A O 1
ATOM 715 N N . ASP A 1 96 ? -31.887 3.458 6.810 1.00 43.06 96 ASP A N 1
ATOM 716 C CA . ASP A 1 96 ? -32.128 3.394 5.379 1.00 43.06 96 ASP A CA 1
ATOM 717 C C . ASP A 1 96 ? -31.449 2.114 4.877 1.00 43.06 96 ASP A C 1
ATOM 719 O O . ASP A 1 96 ? -30.254 1.902 5.122 1.00 43.06 96 ASP A O 1
ATOM 723 N N . PRO A 1 97 ? -32.200 1.194 4.246 1.00 40.72 97 PRO A N 1
ATOM 724 C CA . PRO A 1 97 ? -31.598 0.011 3.666 1.00 40.72 97 PRO A CA 1
ATOM 725 C C . PRO A 1 97 ? -30.551 0.467 2.652 1.00 40.72 97 PRO A C 1
ATOM 727 O O . PRO A 1 97 ? -30.846 1.297 1.790 1.00 40.72 97 PRO A O 1
ATOM 730 N N . LEU A 1 98 ? -29.342 -0.092 2.765 1.00 41.16 98 LEU A N 1
ATOM 731 C CA . LEU A 1 98 ? -28.279 0.074 1.777 1.00 41.16 98 LEU A CA 1
ATOM 732 C C . LEU A 1 98 ? -28.895 -0.028 0.369 1.00 41.16 98 LEU A C 1
ATOM 734 O O . LEU A 1 98 ? -29.625 -0.997 0.112 1.00 41.16 98 LEU A O 1
ATOM 738 N N . PRO A 1 99 ? -28.658 0.936 -0.541 1.00 41.84 99 PRO A N 1
ATOM 739 C CA . PRO A 1 99 ? -29.106 0.798 -1.917 1.00 41.84 99 PRO A CA 1
ATOM 740 C C . PRO A 1 99 ? -28.593 -0.541 -2.452 1.00 41.84 99 PRO A C 1
ATOM 742 O O . PRO A 1 99 ? -27.412 -0.870 -2.326 1.00 41.84 99 PRO A O 1
ATOM 745 N N . ALA A 1 100 ? -29.515 -1.351 -2.981 1.00 39.97 100 ALA A N 1
ATOM 746 C CA . ALA A 1 100 ? -29.223 -2.689 -3.477 1.00 39.97 100 ALA A CA 1
ATOM 747 C C . ALA A 1 100 ? -28.110 -2.608 -4.535 1.00 39.97 100 ALA A C 1
ATOM 749 O O . ALA A 1 100 ? -28.349 -2.193 -5.667 1.00 39.97 100 ALA A O 1
ATOM 750 N N . GLY A 1 101 ? -26.887 -2.953 -4.131 1.00 42.62 101 GLY A N 1
ATOM 751 C CA . GLY A 1 101 ? -25.678 -2.759 -4.933 1.00 42.62 101 GLY A CA 1
ATOM 752 C C . GLY A 1 101 ? -24.399 -2.536 -4.122 1.00 42.62 101 GLY A C 1
ATOM 753 O O . GLY A 1 101 ? -23.323 -2.739 -4.667 1.00 42.62 101 GLY A O 1
ATOM 754 N N . GLN A 1 102 ? -24.494 -2.191 -2.834 1.00 37.06 102 GLN A N 1
ATOM 755 C CA . GLN A 1 102 ? -23.342 -2.108 -1.925 1.00 37.06 102 GLN A CA 1
ATOM 756 C C . GLN A 1 102 ? -23.628 -2.872 -0.627 1.00 37.06 102 GLN A C 1
ATOM 758 O O . GLN A 1 102 ? -23.860 -2.301 0.431 1.00 37.06 102 GLN A O 1
ATOM 763 N N . ALA A 1 103 ? -23.657 -4.199 -0.716 1.00 32.91 103 ALA A N 1
ATOM 764 C CA . ALA A 1 103 ? -23.274 -5.015 0.427 1.00 32.91 103 ALA A CA 1
ATOM 765 C C . ALA A 1 103 ? -21.764 -5.249 0.285 1.00 32.91 103 ALA A C 1
ATOM 767 O O . ALA A 1 103 ? -21.354 -5.617 -0.820 1.00 32.91 103 ALA A O 1
ATOM 768 N N . PRO A 1 104 ? -20.930 -5.080 1.329 1.00 35.31 104 PRO A N 1
ATOM 769 C CA . PRO A 1 104 ? -19.613 -5.688 1.295 1.00 35.31 104 PRO A CA 1
ATOM 770 C C . PRO A 1 104 ? -19.864 -7.187 1.155 1.00 35.31 104 PRO A C 1
ATOM 772 O O . PRO A 1 104 ? -20.459 -7.831 2.026 1.00 35.31 104 PRO A O 1
ATOM 775 N N . GLU A 1 105 ? -19.525 -7.735 -0.010 1.00 32.78 105 GLU A N 1
ATOM 776 C CA . GLU A 1 105 ? -19.544 -9.171 -0.202 1.00 32.78 105 GLU A CA 1
ATOM 777 C C . GLU A 1 105 ? -18.744 -9.784 0.945 1.00 32.78 105 GLU A C 1
ATOM 779 O O . GLU A 1 105 ? -17.595 -9.407 1.185 1.00 32.78 105 GLU A O 1
ATOM 784 N N . ARG A 1 106 ? -19.359 -10.721 1.673 1.00 36.94 106 ARG A N 1
ATOM 785 C CA . ARG A 1 106 ? -18.644 -11.582 2.612 1.00 36.94 106 ARG A CA 1
ATOM 786 C C . ARG A 1 106 ? -17.517 -12.267 1.839 1.00 36.94 106 ARG A C 1
ATOM 788 O O . ARG A 1 106 ? -17.744 -13.304 1.217 1.00 36.94 106 ARG A O 1
ATOM 795 N N . ARG A 1 107 ? -16.300 -11.724 1.878 1.00 37.66 107 ARG A N 1
ATOM 796 C CA . ARG A 1 107 ? -15.116 -12.491 1.509 1.00 37.66 107 ARG A CA 1
ATOM 797 C C . ARG A 1 107 ? -14.838 -13.409 2.687 1.00 37.66 107 ARG A C 1
ATOM 799 O O . ARG A 1 107 ? -14.547 -12.966 3.791 1.00 37.66 107 ARG A O 1
ATOM 806 N N . SER A 1 108 ? -15.043 -14.699 2.445 1.00 38.12 108 SER A N 1
ATOM 807 C CA . SER A 1 108 ? -14.550 -15.794 3.275 1.00 38.12 108 SER A CA 1
ATOM 808 C C . SER A 1 108 ? -13.192 -15.416 3.871 1.00 38.12 108 SER A C 1
ATOM 810 O O . SER A 1 108 ? -12.288 -15.093 3.104 1.00 38.12 108 SER A O 1
ATOM 812 N N . GLY A 1 109 ? -13.080 -15.426 5.203 1.00 40.31 109 GLY A N 1
ATOM 813 C CA . GLY A 1 109 ? -11.892 -15.002 5.941 1.00 40.31 109 GLY A CA 1
ATOM 814 C C . GLY A 1 109 ? -10.626 -15.666 5.411 1.00 40.31 109 GLY A C 1
ATOM 815 O O . GLY A 1 109 ? -10.352 -16.830 5.698 1.00 40.31 109 GLY A O 1
ATOM 816 N N . ARG A 1 110 ? -9.875 -14.920 4.605 1.00 52.28 110 ARG A N 1
ATOM 817 C CA . ARG A 1 110 ? -8.456 -15.156 4.409 1.00 52.28 110 ARG A CA 1
ATOM 818 C C . ARG A 1 110 ? -7.785 -14.234 5.408 1.00 52.28 110 ARG A C 1
ATOM 820 O O . ARG A 1 110 ? -8.001 -13.026 5.340 1.00 52.28 110 ARG A O 1
ATOM 827 N N . ASP A 1 111 ? -7.025 -14.799 6.335 1.00 70.69 111 ASP A N 1
ATOM 828 C CA . ASP A 1 111 ? -6.117 -13.989 7.138 1.00 70.69 111 ASP A CA 1
ATOM 829 C C . ASP A 1 111 ? -5.251 -13.176 6.176 1.00 70.69 111 ASP A C 1
ATOM 831 O O . ASP A 1 111 ? -4.649 -13.743 5.258 1.00 70.69 111 ASP A O 1
ATOM 835 N N . LEU A 1 112 ? -5.224 -11.856 6.366 1.00 78.00 112 LEU A N 1
ATOM 836 C CA . LEU A 1 112 ? -4.349 -10.982 5.595 1.00 78.00 112 LEU A CA 1
ATOM 837 C C . LEU A 1 112 ? -2.918 -11.492 5.736 1.00 78.00 112 LEU A C 1
ATOM 839 O O . LEU A 1 112 ? -2.460 -11.765 6.858 1.00 78.00 112 LEU A O 1
ATOM 843 N N . SER A 1 113 ? -2.229 -11.610 4.605 1.00 88.25 113 SER A N 1
ATOM 844 C CA . SER A 1 113 ? -0.799 -11.886 4.586 1.00 88.25 113 SER A CA 1
ATOM 845 C C . SER A 1 113 ? -0.036 -10.784 5.322 1.00 88.25 113 SER A C 1
ATOM 847 O O . SER A 1 113 ? -0.530 -9.671 5.517 1.00 88.25 113 SER A O 1
ATOM 849 N N . GLN A 1 114 ? 1.188 -11.087 5.750 1.00 91.50 114 GLN A N 1
ATOM 850 C CA . GLN A 1 114 ? 2.005 -10.119 6.479 1.00 91.50 114 GLN A CA 1
ATOM 851 C C . GLN A 1 114 ? 2.240 -8.841 5.661 1.00 91.50 114 GLN A C 1
ATOM 853 O O . GLN A 1 114 ? 2.121 -7.745 6.202 1.00 91.50 114 GLN A O 1
ATOM 858 N N . ILE A 1 115 ? 2.494 -8.972 4.354 1.00 95.44 115 ILE A N 1
ATOM 859 C CA . ILE A 1 115 ? 2.686 -7.814 3.478 1.00 95.44 115 ILE A CA 1
ATOM 860 C C . ILE A 1 115 ? 1.406 -6.988 3.310 1.00 95.44 115 ILE A C 1
ATOM 862 O O . ILE A 1 115 ? 1.487 -5.767 3.262 1.00 95.44 115 ILE A O 1
ATOM 866 N N . GLU A 1 116 ? 0.223 -7.612 3.283 1.00 93.00 116 GLU A N 1
ATOM 867 C CA . GLU A 1 116 ? -1.044 -6.869 3.226 1.00 93.00 116 GLU A CA 1
ATOM 868 C C . GLU A 1 116 ? -1.242 -5.996 4.466 1.00 93.00 116 GLU A C 1
ATOM 870 O O . GLU A 1 116 ? -1.668 -4.853 4.334 1.00 93.00 116 GLU A O 1
ATOM 875 N N . ARG A 1 117 ? -0.893 -6.504 5.655 1.00 90.12 117 ARG A N 1
ATOM 876 C CA . ARG A 1 117 ? -0.974 -5.729 6.905 1.00 90.12 117 ARG A CA 1
ATOM 877 C C . ARG A 1 117 ? 0.021 -4.571 6.905 1.00 90.12 117 ARG A C 1
ATOM 879 O O . ARG A 1 117 ? -0.359 -3.439 7.169 1.00 90.12 117 ARG A O 1
ATOM 886 N N . ILE A 1 118 ? 1.273 -4.847 6.533 1.00 91.00 118 ILE A N 1
ATOM 887 C CA . ILE A 1 118 ? 2.328 -3.826 6.426 1.00 91.00 118 ILE A CA 1
ATOM 888 C C . ILE A 1 118 ? 1.914 -2.714 5.445 1.00 91.00 118 ILE A C 1
ATOM 890 O O . ILE A 1 118 ? 2.081 -1.535 5.747 1.00 91.00 118 ILE A O 1
ATOM 894 N N . TRP A 1 119 ? 1.322 -3.081 4.306 1.00 94.44 119 TRP A N 1
ATOM 895 C CA . TRP A 1 119 ? 0.823 -2.133 3.311 1.00 94.44 119 TRP A CA 1
ATOM 896 C C . TRP A 1 119 ? -0.347 -1.286 3.820 1.00 94.44 119 TRP A C 1
ATOM 898 O O . TRP A 1 119 ? -0.377 -0.083 3.575 1.00 94.44 119 TRP A O 1
ATOM 908 N N . GLN A 1 120 ? -1.302 -1.891 4.536 1.00 88.94 120 GLN A N 1
ATOM 909 C CA . GLN A 1 120 ? -2.428 -1.165 5.138 1.00 88.94 120 GLN A CA 1
ATOM 910 C C . GLN A 1 120 ? -1.970 -0.115 6.156 1.00 88.94 120 GLN A C 1
ATOM 912 O O . GLN A 1 120 ? -2.584 0.944 6.245 1.00 88.94 120 GLN A O 1
ATOM 917 N N . ASP A 1 121 ? -0.855 -0.366 6.842 1.00 88.62 121 ASP A N 1
ATOM 918 C CA . ASP A 1 121 ? -0.228 0.597 7.750 1.00 88.62 121 ASP A CA 1
ATOM 919 C C . ASP A 1 121 ? 0.527 1.730 7.024 1.00 88.62 121 ASP A C 1
ATOM 921 O O . ASP A 1 121 ? 1.151 2.569 7.677 1.00 88.62 121 ASP A O 1
ATOM 925 N N . GLY A 1 122 ? 0.538 1.749 5.685 1.00 89.06 122 GLY A N 1
ATOM 926 C CA . GLY A 1 122 ? 1.316 2.711 4.903 1.00 89.06 122 GLY A CA 1
ATOM 927 C C . GLY A 1 122 ? 2.822 2.489 5.038 1.00 89.06 122 GLY A C 1
ATOM 928 O O . GLY A 1 122 ? 3.592 3.450 5.083 1.00 89.06 122 GLY A O 1
ATOM 929 N N . ARG A 1 123 ? 3.257 1.228 5.153 1.00 94.12 123 ARG A N 1
ATOM 930 C CA . ARG A 1 123 ? 4.667 0.858 5.325 1.00 94.12 123 ARG A CA 1
ATOM 931 C C . ARG A 1 123 ? 5.124 -0.185 4.313 1.00 94.12 123 ARG A C 1
ATOM 933 O O . ARG A 1 123 ? 4.311 -0.845 3.672 1.00 94.12 123 ARG A O 1
ATOM 940 N N . LEU A 1 124 ? 6.442 -0.354 4.199 1.00 96.19 124 LEU A N 1
ATOM 941 C CA . LEU A 1 124 ? 7.089 -1.444 3.461 1.00 96.19 124 LEU A CA 1
ATOM 942 C C . LEU A 1 124 ? 8.334 -1.968 4.191 1.00 96.19 124 LEU A C 1
ATOM 944 O O . LEU A 1 124 ? 8.962 -1.203 4.924 1.00 96.19 124 LEU A O 1
ATOM 948 N N . PRO A 1 125 ? 8.722 -3.242 3.978 1.00 94.62 125 PRO A N 1
ATOM 949 C CA . PRO A 1 125 ? 10.000 -3.769 4.452 1.00 94.62 125 PRO A CA 1
ATOM 950 C C . PRO A 1 125 ? 11.185 -3.037 3.814 1.00 94.62 125 PRO A C 1
ATOM 952 O O . PRO A 1 125 ? 11.195 -2.826 2.602 1.00 94.62 125 PRO A O 1
ATOM 955 N N . ILE A 1 126 ? 12.210 -2.712 4.606 1.00 91.94 126 ILE A N 1
ATOM 956 C CA . ILE A 1 126 ? 13.464 -2.115 4.113 1.00 91.94 126 ILE A CA 1
ATOM 957 C C . ILE A 1 126 ? 14.373 -3.242 3.595 1.00 91.94 126 ILE A C 1
ATOM 959 O O . ILE A 1 126 ? 15.387 -3.597 4.200 1.00 91.94 126 ILE A O 1
ATOM 963 N N . VAL A 1 127 ? 13.955 -3.862 2.490 1.00 93.38 127 VAL A N 1
ATOM 964 C CA . VAL A 1 127 ? 14.674 -4.938 1.794 1.00 93.38 127 VAL A CA 1
ATOM 965 C C . VAL A 1 127 ? 14.392 -4.828 0.301 1.00 93.38 127 VAL A C 1
ATOM 967 O O . VAL A 1 127 ? 13.229 -4.874 -0.098 1.00 93.38 127 VAL A O 1
ATOM 970 N N . ASP A 1 128 ? 15.441 -4.739 -0.519 1.00 96.56 128 ASP A N 1
ATOM 971 C CA . ASP A 1 128 ? 15.326 -4.728 -1.983 1.00 96.56 128 ASP A CA 1
ATOM 972 C C . ASP A 1 128 ? 14.637 -6.006 -2.463 1.00 96.56 128 ASP A C 1
ATOM 974 O O . ASP A 1 128 ? 15.210 -7.102 -2.435 1.00 96.56 128 ASP A O 1
ATOM 978 N N . GLY A 1 129 ? 13.371 -5.886 -2.855 1.00 97.56 129 GLY A N 1
ATOM 979 C CA . GLY A 1 129 ? 12.532 -7.063 -2.989 1.00 97.56 129 GLY A CA 1
ATOM 980 C C . GLY A 1 129 ? 11.178 -6.829 -3.628 1.00 97.56 129 GLY A C 1
ATOM 981 O O . GLY A 1 129 ? 10.690 -5.704 -3.738 1.00 97.56 129 GLY A O 1
ATOM 982 N N . VAL A 1 130 ? 10.568 -7.946 -4.027 1.00 98.50 130 VAL A N 1
ATOM 983 C CA . VAL A 1 130 ? 9.180 -8.023 -4.483 1.00 98.50 130 VAL A CA 1
ATOM 984 C C . VAL A 1 130 ? 8.390 -8.916 -3.544 1.00 98.50 130 VAL A C 1
ATOM 986 O O . VAL A 1 130 ? 8.757 -10.068 -3.296 1.00 98.50 130 VAL A O 1
ATOM 989 N N . PHE A 1 131 ? 7.279 -8.381 -3.055 1.00 97.81 131 PHE A N 1
ATOM 990 C CA . PHE A 1 131 ? 6.432 -8.997 -2.045 1.00 97.81 131 PHE A CA 1
ATOM 991 C C . PHE A 1 131 ? 5.023 -9.178 -2.602 1.00 97.81 131 PHE A C 1
ATOM 993 O O . PHE A 1 131 ? 4.417 -8.229 -3.101 1.00 97.81 131 PHE A O 1
ATOM 1000 N N . PHE A 1 132 ? 4.497 -10.396 -2.512 1.00 96.62 132 PHE A N 1
ATOM 1001 C CA . PHE A 1 132 ? 3.190 -10.781 -3.031 1.00 96.62 132 PHE A CA 1
ATOM 1002 C C . PHE A 1 132 ? 2.219 -11.050 -1.885 1.00 96.62 132 PHE A C 1
ATOM 1004 O O . PHE A 1 132 ? 2.566 -11.691 -0.891 1.00 96.62 132 PHE A O 1
ATOM 1011 N N . VAL A 1 133 ? 0.956 -10.667 -2.069 1.00 93.19 133 VAL A N 1
ATOM 1012 C CA . VAL A 1 133 ? -0.108 -10.942 -1.083 1.00 93.19 133 VAL A CA 1
ATOM 1013 C C . VAL A 1 133 ? -0.415 -12.431 -0.906 1.00 93.19 133 VAL A C 1
ATOM 1015 O O . VAL A 1 133 ? -1.097 -12.844 0.028 1.00 93.19 133 VAL A O 1
ATOM 1018 N N . ASP A 1 134 ? 0.084 -13.284 -1.803 1.00 87.62 134 ASP A N 1
ATOM 1019 C CA . ASP A 1 134 ? 0.005 -14.733 -1.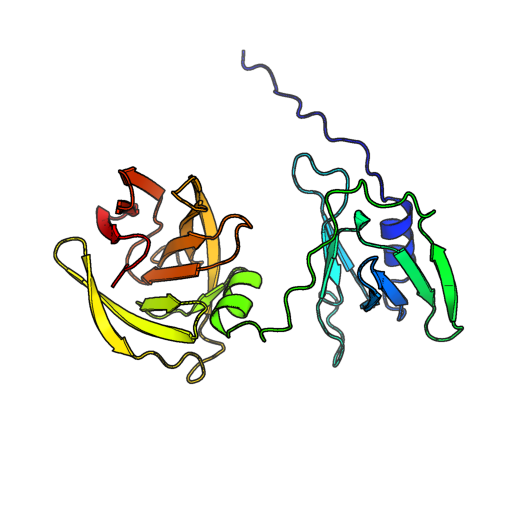641 1.00 87.62 134 ASP A CA 1
ATOM 1020 C C . ASP A 1 134 ? 1.062 -15.322 -0.692 1.00 87.62 134 ASP A C 1
ATOM 1022 O O . ASP A 1 134 ? 1.030 -16.524 -0.426 1.00 87.62 134 ASP A O 1
ATOM 1026 N N . GLY A 1 135 ? 1.938 -14.477 -0.139 1.00 88.31 135 GLY A N 1
ATOM 1027 C CA . GLY A 1 135 ? 2.988 -14.840 0.807 1.00 88.31 135 GLY A CA 1
ATOM 1028 C C . GLY A 1 135 ? 4.354 -15.068 0.161 1.00 88.31 135 GLY A C 1
ATOM 1029 O O . GLY A 1 135 ? 5.339 -15.224 0.883 1.00 88.31 135 GLY A O 1
ATOM 1030 N N . ARG A 1 136 ? 4.462 -15.069 -1.175 1.00 93.31 136 ARG A N 1
ATOM 1031 C CA . ARG A 1 136 ? 5.771 -15.100 -1.841 1.00 93.31 136 ARG A CA 1
ATOM 1032 C C . ARG A 1 136 ? 6.502 -13.780 -1.613 1.00 93.31 136 ARG A C 1
ATOM 1034 O O . ARG A 1 136 ? 5.920 -12.712 -1.761 1.00 93.31 136 ARG A O 1
ATOM 1041 N N . SER A 1 137 ? 7.784 -13.858 -1.278 1.00 95.19 137 SER A N 1
ATOM 1042 C CA . SER A 1 137 ? 8.655 -12.696 -1.102 1.00 95.19 137 SER A CA 1
ATOM 1043 C C . SER A 1 137 ? 10.051 -13.034 -1.616 1.00 95.19 137 SER A C 1
ATOM 1045 O O . SER A 1 137 ? 10.613 -14.077 -1.267 1.00 95.19 137 SER A O 1
ATOM 1047 N N . TYR A 1 138 ? 10.599 -12.172 -2.465 1.00 96.19 138 TYR A N 1
ATOM 1048 C CA . TYR A 1 138 ? 11.886 -12.383 -3.121 1.00 96.19 138 TYR A CA 1
ATOM 1049 C C . TYR A 1 138 ? 12.781 -11.173 -2.928 1.00 96.19 138 TYR A C 1
ATOM 1051 O O . TYR A 1 138 ? 12.322 -10.046 -3.083 1.00 96.19 138 TYR A O 1
ATOM 1059 N N . ALA A 1 139 ? 14.058 -11.421 -2.653 1.00 95.81 139 ALA A N 1
ATOM 1060 C CA . ALA A 1 139 ? 15.085 -10.402 -2.769 1.00 95.81 139 ALA A CA 1
ATOM 1061 C C . ALA A 1 139 ? 15.415 -10.247 -4.254 1.00 95.81 139 ALA A C 1
ATOM 1063 O O . ALA A 1 139 ? 15.550 -11.261 -4.957 1.00 95.81 139 ALA A O 1
ATOM 1064 N N . VAL A 1 140 ? 15.543 -9.011 -4.727 1.00 97.81 140 VAL A N 1
ATOM 1065 C CA . VAL A 1 140 ? 15.798 -8.725 -6.142 1.00 97.81 140 VAL A CA 1
ATOM 1066 C C . VAL A 1 140 ? 16.987 -7.798 -6.336 1.00 97.81 140 VAL A C 1
ATOM 1068 O O . VAL A 1 140 ? 17.315 -6.997 -5.469 1.00 97.81 140 VAL A O 1
ATOM 1071 N N . ASP A 1 141 ? 17.608 -7.913 -7.503 1.00 96.38 141 ASP A N 1
ATOM 1072 C CA . ASP A 1 141 ? 18.549 -6.937 -8.044 1.00 96.38 141 ASP A CA 1
ATOM 1073 C C . ASP A 1 141 ? 17.994 -6.377 -9.363 1.00 96.38 141 ASP A C 1
ATOM 1075 O O . ASP A 1 141 ? 17.176 -7.020 -10.033 1.00 96.38 141 ASP A O 1
ATOM 1079 N N . VAL A 1 142 ? 18.429 -5.179 -9.746 1.00 96.31 142 VAL A N 1
ATOM 1080 C CA . VAL A 1 142 ? 18.010 -4.521 -10.986 1.00 96.31 142 VAL A CA 1
ATOM 1081 C C . VAL A 1 142 ? 19.127 -4.623 -12.018 1.00 96.31 142 VAL A C 1
ATOM 1083 O O . VAL A 1 142 ? 20.174 -3.990 -11.894 1.00 96.31 142 VAL A O 1
ATOM 1086 N N . ALA A 1 143 ? 18.877 -5.361 -13.099 1.00 93.62 143 ALA A N 1
ATOM 1087 C CA . ALA A 1 143 ? 19.801 -5.465 -14.225 1.00 93.62 143 ALA A CA 1
ATOM 1088 C C . ALA A 1 143 ? 19.042 -5.440 -15.553 1.00 93.62 143 ALA A C 1
ATOM 1090 O O . ALA A 1 143 ? 17.961 -6.014 -15.680 1.00 93.62 143 ALA A O 1
ATOM 1091 N N . ASP A 1 144 ? 19.608 -4.755 -16.549 1.00 94.12 144 ASP A N 1
ATOM 1092 C CA . ASP A 1 144 ? 19.020 -4.613 -17.889 1.00 94.12 144 ASP A CA 1
ATOM 1093 C C . ASP A 1 144 ? 17.566 -4.098 -17.876 1.00 94.12 144 ASP A C 1
ATOM 1095 O O . ASP A 1 144 ? 16.731 -4.513 -18.679 1.00 94.12 144 ASP A O 1
ATOM 1099 N N . SER A 1 145 ? 17.261 -3.180 -16.950 1.00 95.62 145 SER A N 1
ATOM 1100 C CA . SER A 1 145 ? 15.914 -2.635 -16.726 1.00 95.62 145 SER A CA 1
ATOM 1101 C C . SER A 1 145 ? 14.852 -3.677 -16.353 1.00 95.62 145 SER A C 1
ATOM 1103 O O . SER A 1 145 ? 13.664 -3.447 -16.570 1.00 95.62 145 SER A O 1
ATOM 1105 N N . ALA A 1 146 ? 15.261 -4.797 -15.762 1.00 95.31 146 ALA A N 1
ATOM 1106 C CA . ALA A 1 146 ? 14.385 -5.834 -15.232 1.00 95.31 146 ALA A CA 1
ATOM 1107 C C . ALA A 1 146 ? 14.754 -6.170 -13.780 1.00 95.31 146 ALA A C 1
ATOM 1109 O O . ALA A 1 146 ? 15.867 -5.888 -13.326 1.00 95.31 146 ALA A O 1
ATOM 1110 N N . LEU A 1 147 ? 13.807 -6.779 -13.068 1.00 97.56 147 LEU A N 1
ATOM 1111 C CA . LEU A 1 147 ? 14.027 -7.341 -11.741 1.00 97.56 147 LEU A CA 1
ATOM 1112 C C . LEU A 1 147 ? 14.564 -8.769 -11.875 1.00 97.56 147 LEU A C 1
ATOM 1114 O O . LEU A 1 147 ? 14.029 -9.564 -12.644 1.00 97.56 147 LEU A O 1
ATOM 1118 N N . HIS A 1 148 ? 15.601 -9.102 -11.110 1.00 96.12 148 HIS A N 1
ATOM 1119 C CA . HIS A 1 148 ? 16.187 -10.442 -11.072 1.00 96.12 148 HIS A CA 1
ATOM 1120 C C . HIS A 1 148 ? 16.136 -10.978 -9.652 1.00 96.12 148 HIS A C 1
ATOM 1122 O O . HIS A 1 148 ? 16.692 -10.370 -8.742 1.00 96.12 148 HIS A O 1
ATOM 1128 N N . VAL A 1 149 ? 15.507 -12.137 -9.456 1.00 96.81 149 VAL A N 1
ATOM 1129 C CA . VAL A 1 149 ? 15.467 -12.796 -8.145 1.00 96.81 149 VAL A CA 1
ATOM 1130 C C . VAL A 1 149 ? 16.866 -13.265 -7.748 1.00 96.81 149 VAL A C 1
ATOM 1132 O O . VAL A 1 149 ? 17.468 -14.100 -8.425 1.00 96.81 149 VAL A O 1
ATOM 1135 N N . VAL A 1 150 ? 17.352 -12.781 -6.605 1.00 96.19 150 VAL A N 1
ATOM 1136 C CA . VAL A 1 150 ? 18.641 -13.182 -6.013 1.00 96.19 150 VAL A CA 1
ATOM 1137 C C . VAL A 1 150 ? 18.479 -14.032 -4.752 1.00 96.19 150 VAL A C 1
ATOM 1139 O O . VAL A 1 150 ? 19.436 -14.664 -4.305 1.00 96.19 150 VAL A O 1
ATOM 1142 N N . GLY A 1 151 ? 17.267 -14.110 -4.197 1.00 92.94 151 GLY A N 1
ATOM 1143 C CA . GLY A 1 151 ? 16.974 -14.933 -3.027 1.00 92.94 151 GLY A CA 1
ATOM 1144 C C . GLY A 1 151 ? 15.504 -14.911 -2.619 1.00 92.94 151 GLY A C 1
ATOM 1145 O O . GLY A 1 151 ? 14.689 -14.198 -3.200 1.00 92.94 151 GLY A O 1
ATOM 1146 N N . GLN A 1 152 ? 15.167 -15.704 -1.604 1.00 93.19 152 GLN A N 1
ATOM 1147 C CA . GLN A 1 152 ? 13.877 -15.621 -0.916 1.00 93.19 152 GLN A CA 1
ATOM 1148 C C . GLN A 1 152 ? 14.017 -14.745 0.327 1.00 93.19 152 GLN A C 1
ATOM 1150 O O . GLN A 1 152 ? 15.066 -14.763 0.969 1.00 93.19 152 GLN A O 1
ATOM 1155 N N . VAL A 1 153 ? 12.957 -14.014 0.662 1.00 90.00 153 VAL A N 1
ATOM 1156 C CA . VAL A 1 153 ? 12.881 -13.195 1.878 1.00 90.00 153 VAL A CA 1
ATOM 1157 C C . VAL A 1 153 ? 11.858 -13.814 2.820 1.00 90.00 153 VAL A C 1
ATOM 1159 O O . VAL A 1 153 ? 10.752 -14.147 2.393 1.00 90.00 153 VAL A O 1
ATOM 1162 N N . ASP A 1 154 ? 12.222 -13.956 4.093 1.00 87.12 154 ASP A N 1
ATOM 1163 C CA . ASP A 1 154 ? 11.283 -14.274 5.166 1.00 87.12 154 ASP A CA 1
ATOM 1164 C C . ASP A 1 154 ? 10.941 -12.988 5.925 1.00 87.12 154 ASP A C 1
ATOM 1166 O O . ASP A 1 154 ? 11.757 -12.449 6.670 1.00 87.12 154 ASP A O 1
ATOM 1170 N N . LEU A 1 155 ? 9.722 -12.484 5.726 1.00 84.31 155 LEU A N 1
ATOM 1171 C CA . LEU A 1 155 ? 9.249 -11.268 6.390 1.00 84.31 155 LEU A CA 1
ATOM 1172 C C . LEU A 1 155 ? 9.103 -11.435 7.912 1.00 84.31 155 LEU A C 1
ATOM 1174 O O . LEU A 1 155 ? 8.999 -10.438 8.625 1.00 84.31 155 LEU A O 1
ATOM 1178 N N . ALA A 1 156 ? 9.089 -12.665 8.432 1.00 77.94 156 ALA A N 1
ATOM 1179 C CA . ALA A 1 156 ? 9.030 -12.911 9.868 1.00 77.94 156 ALA A CA 1
ATOM 1180 C C . ALA A 1 156 ? 10.395 -12.764 10.564 1.00 77.94 156 ALA A C 1
ATOM 1182 O O . ALA A 1 156 ? 10.429 -12.722 11.795 1.00 77.94 156 ALA A O 1
ATOM 1183 N N . GLU A 1 157 ? 11.502 -12.702 9.812 1.00 75.56 157 GLU A N 1
ATOM 1184 C CA . GLU A 1 157 ? 12.852 -12.614 10.382 1.00 75.56 157 GLU A CA 1
ATOM 1185 C C . GLU A 1 157 ? 13.091 -11.272 11.092 1.00 75.56 157 GLU A C 1
ATOM 1187 O O . GLU A 1 157 ? 13.629 -11.263 12.199 1.00 75.56 157 GLU A O 1
ATOM 1192 N N . ASP A 1 158 ? 12.636 -10.163 10.497 1.00 78.88 158 ASP A N 1
ATOM 1193 C CA . ASP A 1 158 ? 12.754 -8.818 11.072 1.00 78.88 158 ASP A CA 1
ATOM 1194 C C . ASP A 1 158 ? 11.471 -7.986 10.840 1.00 78.88 158 ASP A C 1
ATOM 1196 O O . ASP A 1 158 ? 11.385 -7.185 9.905 1.00 78.88 158 ASP A O 1
ATOM 1200 N N . PRO A 1 159 ? 10.421 -8.201 11.656 1.00 75.38 159 PRO A N 1
ATOM 1201 C CA . PRO A 1 159 ? 9.090 -7.645 11.408 1.00 75.38 159 PRO A CA 1
ATOM 1202 C C . PRO A 1 159 ? 8.987 -6.133 11.652 1.00 75.38 159 PRO A C 1
ATOM 1204 O O . PRO A 1 159 ? 8.000 -5.526 11.240 1.00 75.38 159 PRO A O 1
ATOM 1207 N N . GLU A 1 160 ? 9.966 -5.529 12.331 1.00 75.38 160 GLU A N 1
ATOM 1208 C CA . GLU A 1 160 ? 9.985 -4.093 12.638 1.00 75.38 160 GLU A CA 1
ATOM 1209 C C . GLU A 1 160 ? 10.870 -3.292 11.671 1.00 75.38 160 GLU A C 1
ATOM 1211 O O . GLU A 1 160 ? 10.845 -2.059 11.702 1.00 75.38 160 GLU A O 1
ATOM 1216 N N . TRP A 1 161 ? 11.620 -3.961 10.786 1.00 87.00 161 TRP A N 1
ATOM 1217 C CA . TRP A 1 161 ? 12.499 -3.321 9.806 1.00 87.00 161 TRP A CA 1
ATOM 1218 C C . TRP A 1 161 ? 11.719 -2.765 8.606 1.00 87.00 161 TRP A C 1
ATOM 1220 O O . TRP A 1 161 ? 11.780 -3.266 7.479 1.00 87.00 161 TRP A O 1
ATOM 1230 N N . LEU A 1 162 ? 10.935 -1.723 8.885 1.00 92.00 162 LEU A N 1
ATOM 1231 C CA . LEU A 1 162 ? 9.965 -1.116 7.981 1.00 92.00 162 LEU A CA 1
ATOM 1232 C C . LEU A 1 162 ? 10.233 0.384 7.783 1.00 92.00 162 LEU A C 1
ATOM 1234 O O . LEU A 1 162 ? 10.723 1.069 8.680 1.00 92.00 162 LEU A O 1
ATOM 1238 N N . THR A 1 163 ? 9.831 0.915 6.630 1.00 86.12 163 THR A N 1
ATOM 1239 C CA . THR A 1 163 ? 9.806 2.353 6.318 1.00 86.12 163 THR A CA 1
ATOM 1240 C C . THR A 1 163 ? 8.375 2.792 6.027 1.00 86.12 163 THR A C 1
ATOM 1242 O O . THR A 1 163 ? 7.600 2.019 5.459 1.00 86.12 163 THR A O 1
ATOM 1245 N N . SER A 1 164 ? 8.005 4.013 6.420 1.00 90.06 164 SER A N 1
ATOM 1246 C CA . SER A 1 164 ? 6.740 4.611 5.981 1.00 90.06 164 SER A CA 1
ATOM 1247 C C . SER A 1 164 ? 6.848 5.024 4.522 1.00 90.06 164 SER A C 1
ATOM 1249 O O . SER A 1 164 ? 7.910 5.485 4.087 1.00 90.06 164 SER A O 1
ATOM 1251 N N . ILE A 1 165 ? 5.748 4.865 3.792 1.00 92.62 165 ILE A N 1
ATOM 1252 C CA . ILE A 1 165 ? 5.678 5.137 2.362 1.00 92.62 165 ILE A CA 1
ATOM 1253 C C . ILE A 1 165 ? 4.616 6.176 2.027 1.00 92.62 165 ILE A C 1
ATOM 1255 O O . ILE A 1 165 ? 3.541 6.201 2.620 1.00 92.62 165 ILE A O 1
ATOM 1259 N N . ASP A 1 166 ? 4.905 6.965 0.998 1.00 88.75 166 ASP A N 1
ATOM 1260 C CA . ASP A 1 166 ? 3.965 7.916 0.418 1.00 88.75 166 ASP A CA 1
ATOM 1261 C C . ASP A 1 166 ? 3.717 7.555 -1.048 1.00 88.75 166 ASP A C 1
ATOM 1263 O O . ASP A 1 166 ? 4.641 7.528 -1.867 1.00 88.75 166 ASP A O 1
ATOM 1267 N N . ILE A 1 167 ? 2.457 7.284 -1.405 1.00 92.44 167 ILE A N 1
ATOM 1268 C CA . ILE A 1 167 ? 2.055 7.093 -2.804 1.00 92.44 167 ILE A CA 1
ATOM 1269 C C . ILE A 1 167 ? 1.991 8.467 -3.472 1.00 92.44 167 ILE A C 1
ATOM 1271 O O . ILE A 1 167 ? 1.120 9.282 -3.173 1.00 92.44 167 ILE A O 1
ATOM 1275 N N . THR A 1 168 ? 2.883 8.714 -4.428 1.00 89.38 168 THR A N 1
ATOM 1276 C CA . THR A 1 168 ? 2.942 9.994 -5.153 1.00 89.38 168 THR A CA 1
ATOM 1277 C C . THR A 1 168 ? 2.372 9.894 -6.564 1.00 89.38 168 THR A C 1
ATOM 1279 O O . THR A 1 168 ? 2.022 10.911 -7.173 1.00 89.38 168 THR A O 1
ATOM 1282 N N . ARG A 1 169 ? 2.259 8.673 -7.102 1.00 90.50 169 ARG A N 1
ATOM 1283 C CA . ARG A 1 169 ? 1.728 8.386 -8.437 1.00 90.50 169 ARG A CA 1
ATOM 1284 C C . ARG A 1 169 ? 0.785 7.198 -8.409 1.00 90.50 169 ARG A C 1
ATOM 1286 O O . ARG A 1 169 ? 1.076 6.177 -7.801 1.00 90.50 169 ARG A O 1
ATOM 1293 N N . GLU A 1 170 ? -0.292 7.305 -9.172 1.00 96.50 170 GLU A N 1
ATOM 1294 C CA . GLU A 1 170 ? -1.229 6.218 -9.439 1.00 96.50 170 GLU A CA 1
ATOM 1295 C C . GLU A 1 170 ? -1.677 6.299 -10.904 1.00 96.50 170 GLU A C 1
ATOM 1297 O O . GLU A 1 170 ? -1.825 7.393 -11.459 1.00 96.50 170 GLU A O 1
ATOM 1302 N N . ALA A 1 171 ? -1.881 5.150 -11.542 1.00 90.25 171 ALA A N 1
ATOM 1303 C CA . ALA A 1 171 ? -2.455 5.054 -12.876 1.00 90.25 171 ALA A CA 1
ATOM 1304 C C . ALA A 1 171 ? -3.365 3.817 -13.000 1.00 90.25 171 ALA A C 1
ATOM 1306 O O . ALA A 1 171 ? -3.085 2.778 -12.397 1.00 90.25 171 ALA A O 1
ATOM 1307 N N . PRO A 1 172 ? -4.448 3.889 -13.796 1.00 94.25 172 PRO A N 1
ATOM 1308 C CA . PRO A 1 172 ? -5.283 2.727 -14.081 1.00 94.25 172 PRO A CA 1
ATOM 1309 C C . PRO A 1 172 ? -4.515 1.698 -14.915 1.00 94.25 172 PRO A C 1
ATOM 1311 O O . PRO A 1 172 ? -3.781 2.061 -15.834 1.00 94.25 172 PRO A O 1
ATOM 1314 N N . ALA A 1 173 ? -4.739 0.416 -14.639 1.00 94.06 173 ALA A N 1
ATOM 1315 C CA . ALA A 1 173 ? -4.102 -0.709 -15.314 1.00 94.06 173 ALA A CA 1
ATOM 1316 C C . ALA A 1 173 ? -5.129 -1.815 -15.632 1.00 94.06 173 ALA A C 1
ATOM 1318 O O . ALA A 1 173 ? -6.216 -1.842 -15.049 1.00 94.06 173 ALA A O 1
ATOM 1319 N N . PRO A 1 174 ? -4.843 -2.754 -16.554 1.00 91.75 174 PRO A N 1
ATOM 1320 C CA . PRO A 1 174 ? -5.767 -3.850 -16.843 1.00 91.75 174 PRO A CA 1
ATOM 1321 C C . PRO A 1 174 ? -6.104 -4.641 -15.577 1.00 91.75 174 PRO A C 1
ATOM 1323 O O . PRO A 1 174 ? -5.213 -5.234 -14.982 1.00 91.75 174 PRO A O 1
ATOM 1326 N N . GLY A 1 175 ? -7.368 -4.629 -15.145 1.00 89.56 175 GLY A N 1
ATOM 1327 C CA . GLY A 1 175 ? -7.832 -5.341 -13.946 1.00 89.56 175 GLY A CA 1
ATOM 1328 C C . GLY A 1 175 ? -7.556 -4.647 -12.603 1.00 89.56 175 GLY A C 1
ATOM 1329 O O . GLY A 1 175 ? -7.617 -5.316 -11.575 1.00 89.56 175 GLY A O 1
ATOM 1330 N N . GLY A 1 176 ? -7.202 -3.356 -12.586 1.00 95.38 176 GLY A N 1
ATOM 1331 C CA . GLY A 1 176 ? -6.908 -2.633 -11.344 1.00 95.38 176 GLY A CA 1
ATOM 1332 C C . GLY A 1 176 ? -6.083 -1.369 -11.558 1.00 95.38 176 GLY A C 1
ATOM 1333 O O . GLY A 1 176 ? -6.352 -0.588 -12.471 1.00 95.38 176 GLY A O 1
ATOM 1334 N N . PHE A 1 177 ? -5.071 -1.172 -10.717 1.00 97.06 177 PHE A N 1
ATOM 1335 C CA . PHE A 1 177 ? -4.232 0.025 -10.728 1.00 97.06 177 PHE A 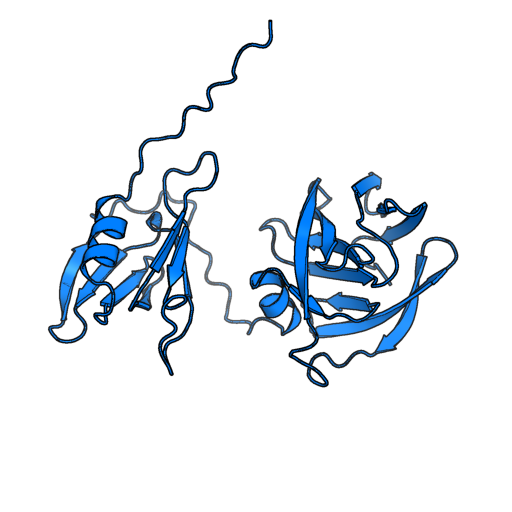CA 1
ATOM 1336 C C . PHE A 1 177 ? -2.759 -0.332 -10.561 1.00 97.06 177 PHE A C 1
ATOM 1338 O O . PHE A 1 177 ? -2.398 -1.434 -10.149 1.00 97.06 177 PHE A O 1
ATOM 1345 N N . VAL A 1 178 ? -1.907 0.628 -10.883 1.00 98.19 178 VAL A N 1
ATOM 1346 C CA . VAL A 1 178 ? -0.501 0.643 -10.492 1.00 98.19 178 VAL A CA 1
ATOM 1347 C C . VAL A 1 178 ? -0.235 1.929 -9.735 1.00 98.19 178 VAL A C 1
ATOM 1349 O O . VAL A 1 178 ? -0.819 2.968 -10.051 1.00 98.19 178 VAL A O 1
ATOM 1352 N N . CYS A 1 179 ? 0.657 1.877 -8.761 1.00 98.00 179 CYS A N 1
ATOM 1353 C CA . CYS A 1 179 ? 1.091 3.060 -8.037 1.00 98.00 179 CYS A CA 1
ATOM 1354 C C . CYS A 1 179 ? 2.601 3.046 -7.817 1.00 98.00 179 CYS A C 1
ATOM 1356 O O . CYS A 1 179 ? 3.249 2.011 -7.959 1.00 98.00 179 CYS A O 1
ATOM 1358 N N . ALA A 1 180 ? 3.154 4.209 -7.503 1.00 97.62 180 ALA A N 1
ATOM 1359 C CA . ALA A 1 180 ? 4.556 4.391 -7.174 1.00 97.62 180 ALA A CA 1
ATOM 1360 C C . ALA A 1 180 ? 4.734 5.536 -6.185 1.00 97.62 180 ALA A C 1
ATOM 1362 O O . ALA A 1 180 ? 3.849 6.388 -6.025 1.00 97.62 180 ALA A O 1
ATOM 1363 N N . GLY A 1 181 ? 5.884 5.543 -5.528 1.00 94.38 181 GLY A N 1
ATOM 1364 C CA . GLY A 1 181 ? 6.163 6.529 -4.509 1.00 94.38 181 GLY A CA 1
ATOM 1365 C C . GLY A 1 181 ? 7.546 6.416 -3.902 1.00 94.38 181 GLY A C 1
ATOM 1366 O O . GLY A 1 181 ? 8.487 5.902 -4.519 1.00 94.38 181 GLY A O 1
ATOM 1367 N N . GLU A 1 182 ? 7.642 6.939 -2.688 1.00 90.94 182 GLU A N 1
ATOM 1368 C CA . GLU A 1 182 ? 8.875 7.051 -1.920 1.00 90.94 182 GLU A CA 1
ATOM 1369 C C . GLU A 1 182 ? 8.771 6.392 -0.550 1.00 90.94 182 GLU A C 1
ATOM 1371 O O . GLU A 1 182 ? 7.674 6.190 -0.028 1.00 90.94 182 GLU A O 1
ATOM 1376 N N . GLY A 1 183 ? 9.935 6.059 0.008 1.00 86.62 183 GLY A N 1
ATOM 1377 C CA . GLY A 1 183 ? 10.095 5.782 1.433 1.00 86.62 183 GLY A CA 1
ATOM 1378 C C . GLY A 1 183 ? 10.641 7.003 2.182 1.00 86.62 183 GLY A C 1
ATOM 1379 O O . GLY A 1 183 ? 11.085 7.984 1.582 1.00 86.62 183 GLY A O 1
ATOM 1380 N N . SER A 1 184 ? 10.649 6.930 3.511 1.00 80.31 184 SER A N 1
ATOM 1381 C CA . SER A 1 184 ? 10.960 8.055 4.405 1.00 80.31 184 SER A CA 1
ATOM 1382 C C . SER A 1 184 ? 12.402 8.596 4.341 1.00 80.31 184 SER A C 1
ATOM 1384 O O . SER A 1 184 ? 12.671 9.680 4.864 1.00 80.31 184 SER A O 1
ATOM 1386 N N . HIS A 1 185 ? 13.351 7.872 3.739 1.00 74.56 185 HIS A N 1
ATOM 1387 C CA . HIS A 1 185 ? 14.777 8.232 3.732 1.00 74.56 185 HIS A CA 1
ATOM 1388 C C . HIS A 1 185 ? 15.246 8.907 2.434 1.00 74.56 185 HIS A C 1
ATOM 1390 O O . HIS A 1 185 ? 16.416 9.280 2.323 1.00 74.56 185 HIS A O 1
ATOM 1396 N N . GLY A 1 186 ? 14.363 9.079 1.444 1.00 76.19 186 GLY A N 1
ATOM 1397 C CA . GLY A 1 186 ? 14.638 9.798 0.193 1.00 76.19 186 GLY A CA 1
ATOM 1398 C C . GLY A 1 186 ? 15.562 9.084 -0.808 1.00 76.19 186 GLY A C 1
ATOM 1399 O O . GLY A 1 186 ? 15.569 9.457 -1.980 1.00 76.19 186 GLY A O 1
ATOM 1400 N N . SER A 1 187 ? 16.305 8.052 -0.391 1.00 85.56 187 SER A N 1
ATOM 1401 C CA . SER A 1 187 ? 17.007 7.120 -1.294 1.00 85.56 187 SER A CA 1
ATOM 1402 C C . SER A 1 187 ? 16.108 5.988 -1.797 1.00 85.56 187 SER A C 1
ATOM 1404 O O . SER A 1 187 ? 16.482 5.233 -2.691 1.00 85.56 187 SER A O 1
ATOM 1406 N N . GLU A 1 188 ? 14.916 5.877 -1.222 1.00 91.81 188 GLU A N 1
ATOM 1407 C CA . GLU A 1 188 ? 14.014 4.745 -1.361 1.00 91.81 188 GLU A CA 1
ATOM 1408 C C . GLU A 1 188 ? 12.944 5.029 -2.416 1.00 91.81 188 GLU A C 1
ATOM 1410 O O . GLU A 1 188 ? 12.451 6.153 -2.547 1.00 91.81 188 GLU A O 1
ATOM 1415 N N . GLY A 1 189 ? 12.535 3.986 -3.122 1.00 96.38 189 GLY A N 1
ATOM 1416 C CA . GLY A 1 189 ? 11.446 4.044 -4.082 1.00 96.38 189 GLY A CA 1
ATOM 1417 C C . GLY A 1 189 ? 10.693 2.728 -4.114 1.00 96.38 189 GLY A C 1
ATOM 1418 O O . GLY A 1 189 ? 11.266 1.656 -3.913 1.00 96.38 189 GLY A O 1
ATOM 1419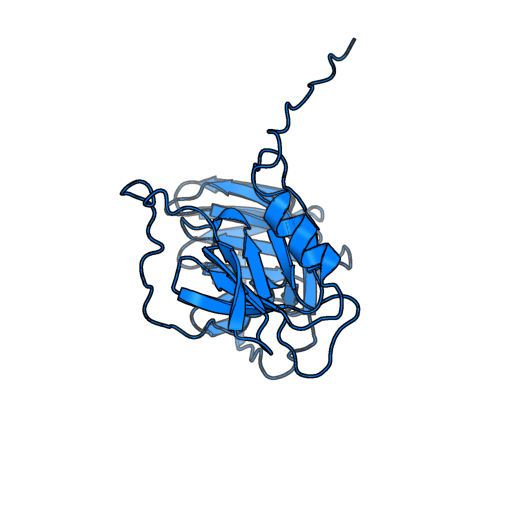 N N . PHE A 1 190 ? 9.395 2.809 -4.386 1.00 98.56 190 PHE A N 1
ATOM 1420 C CA . PHE A 1 190 ? 8.574 1.626 -4.599 1.00 98.56 190 PHE A CA 1
ATOM 1421 C C . PHE A 1 190 ? 7.625 1.810 -5.780 1.00 98.56 190 PHE A C 1
ATOM 1423 O O . PHE A 1 190 ? 7.289 2.929 -6.178 1.00 98.56 190 PHE A O 1
ATOM 1430 N N . PHE A 1 191 ? 7.157 0.685 -6.304 1.00 98.69 191 PHE A N 1
ATOM 1431 C CA . PHE A 1 191 ? 6.017 0.622 -7.205 1.00 98.69 191 PHE A CA 1
ATOM 1432 C C . PHE A 1 191 ? 5.239 -0.668 -6.962 1.00 98.69 191 PHE A C 1
ATOM 1434 O O . PHE A 1 191 ? 5.806 -1.694 -6.590 1.00 98.69 191 PHE A O 1
ATOM 1441 N N . ALA A 1 192 ? 3.927 -0.616 -7.143 1.00 98.62 192 ALA A N 1
ATOM 1442 C CA . ALA A 1 192 ? 3.039 -1.709 -6.789 1.00 98.62 192 ALA A CA 1
ATOM 1443 C C . ALA A 1 192 ? 1.928 -1.899 -7.814 1.00 98.62 192 ALA A C 1
ATOM 1445 O O . ALA A 1 192 ? 1.526 -0.971 -8.525 1.00 98.62 192 ALA A O 1
ATOM 1446 N N . ARG A 1 193 ? 1.403 -3.121 -7.832 1.00 98.38 193 ARG A N 1
ATOM 1447 C CA . ARG A 1 193 ? 0.164 -3.484 -8.504 1.00 98.38 193 ARG A CA 1
ATOM 1448 C C . ARG A 1 193 ? -0.952 -3.594 -7.482 1.00 98.38 193 ARG A C 1
ATOM 1450 O O . ARG A 1 193 ? -0.806 -4.276 -6.468 1.00 98.38 193 ARG A O 1
ATOM 1457 N N . LEU A 1 194 ? -2.088 -2.993 -7.816 1.00 96.69 194 LEU A N 1
ATOM 1458 C CA . LEU A 1 194 ? -3.320 -3.061 -7.045 1.00 96.69 194 LEU A CA 1
ATOM 1459 C C . LEU A 1 194 ? -4.437 -3.737 -7.856 1.00 96.69 194 LEU A C 1
ATOM 1461 O O . LEU A 1 194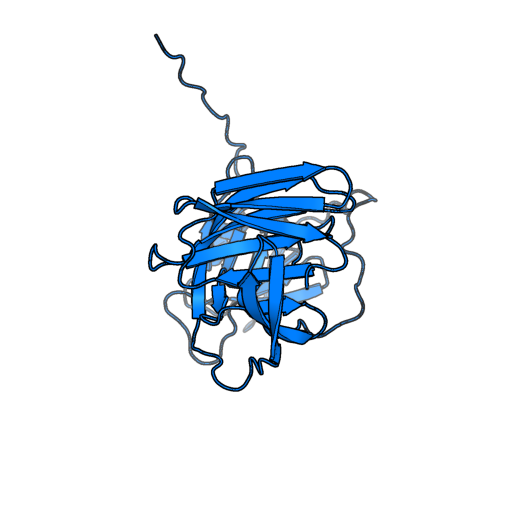 ? -4.436 -3.706 -9.095 1.00 96.69 194 LEU A O 1
ATOM 1465 N N . ASP A 1 195 ? -5.394 -4.349 -7.166 1.00 92.75 195 ASP A N 1
ATOM 1466 C CA . ASP A 1 195 ? -6.609 -4.900 -7.769 1.00 92.75 195 ASP A CA 1
ATOM 1467 C C . ASP A 1 195 ? -7.648 -3.798 -8.069 1.00 92.75 195 ASP A C 1
ATOM 1469 O O . ASP A 1 195 ? -7.392 -2.602 -7.903 1.00 92.75 195 ASP A O 1
ATOM 1473 N N . GLY A 1 196 ? -8.825 -4.186 -8.569 1.00 85.19 196 GLY A N 1
ATOM 1474 C CA . GLY A 1 196 ? -9.921 -3.252 -8.863 1.00 85.19 196 GLY A CA 1
ATOM 1475 C C . GLY A 1 196 ? -10.483 -2.521 -7.638 1.00 85.19 196 GLY A C 1
ATOM 1476 O O . GLY A 1 196 ? -11.057 -1.447 -7.797 1.00 85.19 196 GLY A O 1
ATOM 1477 N N . ASP A 1 197 ? -10.262 -3.064 -6.439 1.00 85.75 197 ASP A N 1
ATOM 1478 C CA . ASP A 1 197 ? -10.671 -2.493 -5.154 1.00 85.75 197 ASP A CA 1
ATOM 1479 C C . ASP A 1 197 ? -9.517 -1.716 -4.485 1.00 85.75 197 ASP A C 1
ATOM 1481 O O . ASP A 1 197 ? -9.585 -1.409 -3.296 1.00 85.75 197 ASP A O 1
ATOM 1485 N N . LYS A 1 198 ? -8.437 -1.427 -5.229 1.00 87.25 198 LYS A N 1
ATOM 1486 C CA . LYS A 1 198 ? -7.199 -0.797 -4.740 1.00 87.25 198 LYS A CA 1
ATOM 1487 C C . LYS A 1 198 ? -6.482 -1.573 -3.627 1.00 87.25 198 LYS A C 1
ATOM 1489 O O . LYS A 1 198 ? -5.668 -1.006 -2.899 1.00 87.25 198 LYS A O 1
ATOM 1494 N N . ARG A 1 199 ? -6.724 -2.879 -3.504 1.00 90.81 199 ARG A N 1
ATOM 1495 C CA . ARG A 1 199 ? -5.957 -3.736 -2.592 1.00 90.81 199 ARG A CA 1
ATOM 1496 C C . ARG A 1 199 ? -4.647 -4.154 -3.233 1.00 90.81 199 ARG A C 1
ATOM 1498 O O . ARG A 1 199 ? -4.572 -4.311 -4.450 1.00 90.81 199 ARG A O 1
ATOM 1505 N N . LEU A 1 200 ? -3.629 -4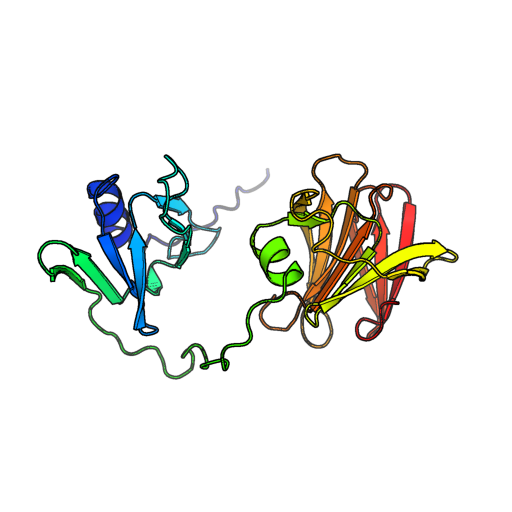.363 -2.405 1.00 96.88 200 LEU A N 1
ATOM 1506 C CA . LEU A 1 200 ? -2.324 -4.809 -2.870 1.00 96.88 200 LEU A CA 1
ATOM 1507 C C . LEU A 1 200 ? -2.429 -6.160 -3.599 1.00 96.88 200 LEU A C 1
ATOM 1509 O O . LEU A 1 200 ? -3.150 -7.056 -3.171 1.00 96.88 200 LEU A O 1
ATOM 1513 N N . VAL A 1 201 ? -1.684 -6.309 -4.694 1.00 96.75 201 VAL A N 1
ATOM 1514 C CA . VAL A 1 201 ? -1.443 -7.594 -5.375 1.00 96.75 201 VAL A CA 1
ATOM 1515 C C . VAL A 1 201 ? 0.023 -7.984 -5.203 1.00 96.75 201 VAL A C 1
ATOM 1517 O O . VAL A 1 201 ? 0.336 -9.083 -4.741 1.00 96.75 201 VAL A O 1
ATOM 1520 N N . TRP A 1 202 ? 0.920 -7.056 -5.524 1.00 98.50 202 TRP A N 1
ATOM 1521 C CA . TRP A 1 202 ? 2.345 -7.153 -5.236 1.00 98.50 202 TRP A CA 1
ATOM 1522 C C . TRP A 1 202 ? 2.967 -5.759 -5.173 1.00 98.50 202 TRP A C 1
ATOM 1524 O O . TRP A 1 202 ? 2.437 -4.811 -5.755 1.00 98.50 202 TRP A O 1
ATOM 1534 N N . VAL A 1 203 ? 4.101 -5.639 -4.489 1.00 98.69 203 VAL A N 1
ATOM 1535 C CA . VAL A 1 203 ? 4.894 -4.405 -4.402 1.00 98.69 203 VAL A CA 1
ATOM 1536 C C . VAL A 1 203 ? 6.374 -4.716 -4.557 1.00 98.69 203 VAL A C 1
ATOM 1538 O O . VAL A 1 203 ? 6.861 -5.698 -4.003 1.00 98.69 203 VAL A O 1
ATOM 1541 N N . CYS A 1 204 ? 7.074 -3.875 -5.313 1.00 98.69 204 CYS A N 1
ATOM 1542 C CA . CYS A 1 204 ? 8.526 -3.823 -5.377 1.00 98.69 204 CYS A CA 1
ATOM 1543 C C . CYS A 1 204 ? 9.017 -2.630 -4.556 1.00 98.69 204 CYS A C 1
ATOM 1545 O O . CYS A 1 204 ? 8.541 -1.514 -4.770 1.00 98.69 204 CYS A O 1
ATOM 1547 N N . TYR A 1 205 ? 9.989 -2.851 -3.677 1.00 98.31 205 TYR A N 1
ATOM 1548 C CA . TYR A 1 205 ? 10.701 -1.809 -2.937 1.00 98.31 205 TYR A CA 1
ATOM 1549 C C . TYR A 1 205 ? 12.195 -1.885 -3.260 1.00 98.31 205 TYR A C 1
ATOM 1551 O O . TYR A 1 205 ? 12.740 -2.981 -3.386 1.00 98.31 205 TYR A O 1
ATOM 1559 N N . LEU A 1 206 ? 12.843 -0.725 -3.389 1.00 96.88 206 LEU A N 1
ATOM 1560 C CA . LEU A 1 206 ? 14.280 -0.592 -3.615 1.00 96.88 206 LEU A CA 1
ATOM 1561 C C . LEU A 1 206 ? 14.847 0.556 -2.769 1.00 96.88 206 LEU A C 1
ATOM 1563 O O . LEU A 1 206 ? 14.454 1.716 -2.929 1.00 96.88 206 LEU A O 1
ATOM 1567 N N . SER A 1 207 ? 15.812 0.229 -1.918 1.00 93.06 207 SER A N 1
ATOM 1568 C CA . SER A 1 207 ? 16.461 1.118 -0.948 1.00 93.06 207 SER A CA 1
ATOM 1569 C C . SER A 1 207 ? 17.400 2.158 -1.574 1.00 93.06 207 SER A C 1
ATOM 1571 O O . SER A 1 207 ? 17.626 3.214 -0.975 1.00 93.06 207 SER A O 1
ATOM 1573 N N . GLU A 1 208 ? 17.906 1.886 -2.784 1.00 92.88 208 GLU A N 1
ATOM 1574 C CA . GLU A 1 208 ? 18.813 2.755 -3.552 1.00 92.88 208 GLU A CA 1
ATOM 1575 C C . GLU A 1 208 ? 18.269 3.069 -4.957 1.00 92.88 208 GLU A C 1
ATOM 1577 O O . GLU A 1 208 ? 18.946 2.912 -5.974 1.00 92.88 208 GLU A O 1
ATOM 1582 N N . SER A 1 209 ? 17.018 3.519 -5.037 1.00 92.88 209 SER A N 1
ATOM 1583 C CA . SER A 1 209 ? 16.389 3.885 -6.315 1.00 92.88 209 SER A CA 1
ATOM 1584 C C . SER A 1 209 ? 15.993 5.352 -6.416 1.00 92.88 209 SER A C 1
ATOM 1586 O O . SER A 1 209 ? 15.852 5.852 -7.535 1.00 92.88 209 SER A O 1
ATOM 1588 N N . ASN A 1 210 ? 15.886 6.066 -5.293 1.00 92.06 210 ASN A N 1
ATOM 1589 C CA . ASN A 1 210 ? 15.110 7.298 -5.141 1.00 92.06 210 ASN A CA 1
ATOM 1590 C C . ASN A 1 210 ? 13.623 7.095 -5.526 1.00 92.06 210 ASN A C 1
ATOM 1592 O O . ASN A 1 210 ? 13.257 6.066 -6.097 1.00 92.06 210 ASN A O 1
ATOM 1596 N N . PRO A 1 211 ? 12.744 8.083 -5.277 1.00 93.56 211 PRO A N 1
ATOM 1597 C CA . PRO A 1 211 ? 11.323 7.938 -5.574 1.00 93.56 211 PRO A CA 1
ATOM 1598 C C . PRO A 1 211 ? 11.050 7.579 -7.037 1.00 93.56 211 PRO A C 1
ATOM 1600 O O . PRO A 1 211 ? 11.662 8.162 -7.943 1.00 93.56 211 PRO A O 1
ATOM 1603 N N . PHE A 1 212 ? 10.092 6.677 -7.266 1.00 95.94 212 PHE A N 1
ATOM 1604 C CA . PHE A 1 212 ? 9.522 6.422 -8.591 1.00 95.94 212 PHE A CA 1
ATOM 1605 C C . PHE A 1 212 ? 8.410 7.432 -8.879 1.00 95.94 212 PHE A C 1
ATOM 1607 O O . PHE A 1 212 ? 7.418 7.499 -8.157 1.00 95.94 212 PHE A O 1
ATOM 1614 N N . ASP A 1 213 ? 8.566 8.229 -9.938 1.00 93.62 213 ASP A N 1
ATOM 1615 C CA . ASP A 1 213 ? 7.677 9.360 -10.232 1.00 93.62 213 ASP A CA 1
ATOM 1616 C C . ASP A 1 213 ? 7.035 9.306 -11.628 1.00 93.62 213 ASP A C 1
ATOM 1618 O O . ASP A 1 213 ? 6.194 10.151 -11.957 1.00 93.62 213 ASP A O 1
ATOM 1622 N N . GLN A 1 214 ? 7.381 8.303 -12.438 1.00 95.75 214 GLN A N 1
ATOM 1623 C CA . GLN A 1 214 ? 6.785 8.075 -13.751 1.00 95.75 214 GLN A CA 1
ATOM 1624 C C . GLN A 1 214 ? 6.302 6.638 -13.900 1.00 95.75 214 GLN A C 1
ATOM 1626 O O . GLN A 1 214 ? 7.035 5.689 -13.632 1.00 95.75 214 GLN A O 1
ATOM 1631 N N . LEU A 1 215 ? 5.071 6.506 -14.396 1.00 97.25 215 LEU A N 1
ATOM 1632 C CA . LEU A 1 215 ? 4.411 5.244 -14.707 1.00 97.25 215 LEU A CA 1
ATOM 1633 C C . LEU A 1 215 ? 3.999 5.271 -16.183 1.00 97.25 215 LEU A C 1
ATOM 1635 O O . LEU A 1 215 ? 3.261 6.164 -16.605 1.00 97.25 215 LEU A O 1
ATOM 1639 N N . ALA A 1 216 ? 4.459 4.300 -16.966 1.00 96.88 216 ALA A N 1
ATOM 1640 C CA . ALA A 1 216 ? 4.086 4.131 -18.364 1.00 96.88 216 ALA A CA 1
ATOM 1641 C C . ALA A 1 216 ? 3.545 2.716 -18.591 1.00 96.88 216 ALA A C 1
ATOM 1643 O O . ALA A 1 216 ? 4.261 1.732 -18.433 1.00 96.88 216 ALA A O 1
ATOM 1644 N N . LEU A 1 217 ? 2.274 2.619 -18.980 1.00 95.81 217 LEU A N 1
ATOM 1645 C CA . LEU A 1 217 ? 1.597 1.348 -19.240 1.00 95.81 217 LEU A CA 1
ATOM 1646 C C . LEU A 1 217 ? 1.387 1.133 -20.735 1.00 95.81 217 LEU A C 1
ATOM 1648 O O . LEU A 1 217 ? 0.835 1.990 -21.426 1.00 95.81 217 LEU A O 1
ATOM 1652 N N . THR A 1 218 ? 1.779 -0.043 -21.223 1.00 95.38 218 THR A N 1
ATOM 1653 C CA . THR A 1 218 ? 1.473 -0.516 -22.579 1.00 95.38 218 THR A CA 1
ATOM 1654 C C . THR A 1 218 ? 0.954 -1.947 -22.505 1.00 95.38 218 THR A C 1
ATOM 1656 O O . THR A 1 218 ? 1.719 -2.893 -22.342 1.00 95.38 218 THR A O 1
ATOM 1659 N N . GLY A 1 219 ? -0.365 -2.121 -22.627 1.00 93.38 219 GLY A N 1
ATOM 1660 C CA . GLY A 1 219 ? -0.988 -3.431 -22.425 1.00 93.38 219 GLY A CA 1
ATOM 1661 C C . GLY A 1 219 ? -0.801 -3.904 -20.983 1.00 93.38 219 GLY A C 1
ATOM 1662 O O . GLY A 1 219 ? -1.199 -3.193 -20.064 1.00 93.38 219 GLY A O 1
ATOM 1663 N N . ASN A 1 220 ? -0.194 -5.081 -20.805 1.00 95.62 220 ASN A N 1
ATOM 1664 C CA . ASN A 1 220 ? 0.119 -5.652 -19.490 1.00 95.62 220 ASN A CA 1
ATOM 1665 C C . ASN A 1 220 ? 1.523 -5.305 -18.981 1.00 95.62 220 ASN A C 1
ATOM 1667 O O . ASN A 1 220 ? 1.941 -5.785 -17.936 1.00 95.62 220 ASN A O 1
ATOM 1671 N N . THR A 1 221 ? 2.268 -4.497 -19.732 1.00 97.88 221 THR A N 1
ATOM 1672 C CA . THR A 1 221 ? 3.643 -4.142 -19.398 1.00 97.88 221 THR A CA 1
ATOM 1673 C C . THR A 1 221 ? 3.675 -2.771 -18.740 1.00 97.88 221 THR A C 1
ATOM 1675 O O . THR A 1 221 ? 3.177 -1.790 -19.305 1.00 97.88 221 THR A O 1
ATOM 1678 N N . LEU A 1 222 ? 4.278 -2.711 -17.557 1.00 98.19 222 LEU A N 1
ATOM 1679 C CA . LEU A 1 222 ? 4.533 -1.492 -16.806 1.00 98.19 222 LEU A CA 1
ATOM 1680 C C . LEU A 1 222 ? 6.012 -1.135 -16.905 1.00 98.19 222 LEU A C 1
ATOM 1682 O O . LEU A 1 222 ? 6.866 -1.929 -16.528 1.00 98.19 222 LEU A O 1
ATOM 1686 N N . THR A 1 223 ? 6.301 0.085 -17.342 1.00 98.50 223 THR A N 1
ATOM 1687 C CA . THR A 1 223 ? 7.614 0.711 -17.191 1.00 98.50 223 THR A CA 1
ATOM 1688 C C . THR A 1 223 ? 7.520 1.799 -16.127 1.00 98.50 223 THR A C 1
ATOM 1690 O O . THR A 1 223 ? 6.673 2.691 -16.220 1.00 98.50 223 THR A O 1
ATOM 1693 N N . VAL A 1 224 ? 8.398 1.733 -15.132 1.00 98.25 224 VAL A N 1
ATOM 1694 C CA . VAL A 1 224 ? 8.539 2.735 -14.072 1.00 98.25 224 VAL A CA 1
ATOM 1695 C C . VAL A 1 224 ? 9.904 3.405 -14.159 1.00 98.25 224 VAL A C 1
ATOM 1697 O O . VAL A 1 224 ? 10.901 2.742 -14.456 1.00 98.25 224 VAL A O 1
ATOM 1700 N N . SER A 1 225 ? 9.951 4.709 -13.892 1.00 97.81 225 SER A N 1
ATOM 1701 C CA . SER A 1 225 ? 11.204 5.470 -13.823 1.00 97.81 225 SER A CA 1
ATOM 1702 C C . SER A 1 225 ? 11.313 6.189 -12.489 1.00 97.81 225 SER A C 1
ATOM 1704 O O . SER A 1 225 ? 10.336 6.779 -12.017 1.00 97.81 225 SER A O 1
ATOM 1706 N N . SER A 1 226 ? 12.501 6.141 -11.897 1.00 97.38 226 SER A N 1
ATOM 1707 C CA . SER A 1 226 ? 12.829 6.889 -10.695 1.00 97.38 226 SER A CA 1
ATOM 1708 C C . SER A 1 226 ? 13.497 8.218 -11.003 1.00 97.38 226 SER A C 1
ATOM 1710 O O . SER A 1 226 ? 14.078 8.439 -12.070 1.00 97.38 226 SER A O 1
ATOM 1712 N N . THR A 1 227 ? 13.482 9.099 -10.011 1.00 93.94 227 THR A N 1
ATOM 1713 C CA . THR A 1 227 ? 14.137 10.409 -10.080 1.00 93.94 227 THR A CA 1
ATOM 1714 C C . THR A 1 227 ? 15.668 10.327 -10.163 1.00 93.94 227 THR A C 1
ATOM 1716 O O . THR A 1 227 ? 16.305 11.304 -10.562 1.00 93.94 227 THR A O 1
ATOM 1719 N N . SER A 1 228 ? 16.277 9.180 -9.833 1.00 93.62 228 SER A N 1
ATOM 1720 C CA . SER A 1 228 ? 17.717 8.932 -10.024 1.00 93.62 228 SER A CA 1
ATOM 1721 C C . SER A 1 228 ? 18.064 8.368 -11.408 1.00 93.62 228 SER A C 1
ATOM 1723 O O . SER A 1 228 ? 19.243 8.274 -11.754 1.00 93.62 228 SER A O 1
ATOM 1725 N N . GLY A 1 229 ? 17.056 8.032 -12.221 1.00 94.81 229 GLY A N 1
ATOM 1726 C CA . GLY A 1 229 ? 17.230 7.451 -13.551 1.00 94.81 229 GLY A CA 1
ATOM 1727 C C . GLY A 1 229 ? 17.205 5.922 -13.588 1.00 94.81 229 GLY A C 1
ATOM 1728 O O . GLY A 1 229 ? 17.505 5.354 -14.639 1.00 94.81 229 GLY A O 1
ATOM 1729 N N . VAL A 1 230 ? 16.835 5.248 -12.492 1.00 96.50 230 VAL A N 1
ATOM 1730 C CA . VAL A 1 230 ? 16.541 3.808 -12.519 1.00 96.50 230 VAL A CA 1
ATOM 1731 C C . VAL A 1 230 ? 15.259 3.596 -13.321 1.00 96.50 230 VAL A C 1
ATOM 1733 O O . VAL A 1 230 ? 14.236 4.215 -13.041 1.00 96.50 230 VAL A O 1
ATOM 1736 N N . VAL A 1 231 ? 15.315 2.729 -14.331 1.00 97.94 231 VAL A N 1
ATOM 1737 C CA . VAL A 1 231 ? 14.167 2.389 -15.181 1.00 97.94 231 VAL A CA 1
ATOM 1738 C C . VAL A 1 231 ? 13.969 0.888 -15.147 1.00 97.94 231 VAL A C 1
ATOM 1740 O O . VAL A 1 231 ? 14.899 0.143 -15.460 1.00 97.94 231 VAL A O 1
ATOM 1743 N N . ILE A 1 232 ? 12.761 0.459 -14.795 1.00 98.44 232 ILE A N 1
ATOM 1744 C CA . ILE A 1 232 ? 12.400 -0.950 -14.640 1.00 98.44 232 ILE A CA 1
ATOM 1745 C C . ILE A 1 232 ? 11.149 -1.219 -15.466 1.00 98.44 232 ILE A C 1
ATOM 1747 O O . ILE A 1 232 ? 10.212 -0.424 -15.466 1.00 98.44 232 ILE A O 1
ATOM 1751 N N . THR A 1 233 ? 11.141 -2.330 -16.193 1.00 98.38 233 THR A N 1
ATOM 1752 C CA . THR A 1 233 ? 9.994 -2.805 -16.963 1.00 98.38 233 THR A CA 1
ATOM 1753 C C . THR A 1 233 ? 9.601 -4.194 -16.489 1.00 98.38 233 THR A C 1
ATOM 1755 O O . THR A 1 233 ? 10.441 -5.088 -16.435 1.00 98.38 233 THR A O 1
ATOM 1758 N N . VAL A 1 234 ? 8.322 -4.369 -16.167 1.00 97.88 234 VAL A N 1
ATOM 1759 C CA . VAL A 1 234 ? 7.753 -5.617 -15.649 1.00 97.88 234 VAL A CA 1
ATOM 1760 C C . VAL A 1 234 ? 6.451 -5.965 -16.365 1.00 97.88 234 VAL A C 1
ATOM 1762 O O . VAL A 1 234 ? 5.735 -5.079 -16.844 1.00 97.88 234 VAL A O 1
ATOM 1765 N N . ASP A 1 235 ? 6.130 -7.255 -16.426 1.00 97.94 235 ASP A N 1
ATOM 1766 C CA . ASP A 1 235 ? 4.764 -7.702 -16.689 1.00 97.94 235 ASP A CA 1
ATOM 1767 C C . ASP A 1 235 ? 3.951 -7.614 -15.386 1.00 97.94 235 ASP A C 1
ATOM 1769 O O . ASP A 1 235 ? 4.460 -7.892 -14.301 1.00 97.94 235 ASP A O 1
ATOM 1773 N N . LEU A 1 236 ? 2.700 -7.162 -15.471 1.00 95.44 236 LEU A N 1
ATOM 1774 C CA . LEU A 1 236 ? 1.865 -6.943 -14.290 1.00 95.44 236 LEU A CA 1
ATOM 1775 C C . LEU A 1 236 ? 1.443 -8.238 -13.587 1.00 95.44 236 LEU A C 1
ATOM 1777 O O . LEU A 1 236 ? 1.168 -8.193 -12.386 1.00 95.44 236 LEU A O 1
ATOM 1781 N N . ASP A 1 237 ? 1.390 -9.357 -14.307 1.00 95.06 237 ASP A N 1
ATOM 1782 C CA . ASP A 1 237 ? 1.034 -10.663 -13.751 1.00 95.06 237 ASP A CA 1
ATOM 1783 C C . ASP A 1 237 ? 2.279 -11.444 -13.288 1.00 95.06 237 ASP A C 1
ATOM 1785 O O . ASP A 1 237 ? 2.198 -12.240 -12.350 1.00 95.06 237 ASP A O 1
ATOM 1789 N N . GLU A 1 238 ? 3.439 -11.176 -13.897 1.00 94.38 238 GLU A N 1
ATOM 1790 C CA . GLU A 1 238 ? 4.729 -11.819 -13.601 1.00 94.38 238 GLU A CA 1
ATOM 1791 C C . GLU A 1 238 ? 5.863 -10.772 -13.514 1.00 94.38 238 GLU A C 1
ATOM 1793 O O . GLU A 1 238 ? 6.599 -10.564 -14.483 1.00 94.38 238 GLU A O 1
ATOM 1798 N N . PRO A 1 239 ? 6.021 -10.072 -12.369 1.00 93.06 239 PRO A N 1
ATOM 1799 C CA . PRO A 1 239 ? 6.986 -8.977 -12.260 1.00 93.06 239 PRO A CA 1
ATOM 1800 C C . PRO A 1 239 ? 8.443 -9.418 -12.037 1.00 93.06 239 PRO A C 1
ATOM 1802 O O . PRO A 1 239 ? 9.336 -8.575 -12.124 1.00 93.06 239 PRO A O 1
ATOM 1805 N N . VAL A 1 240 ? 8.681 -10.702 -11.731 1.00 91.6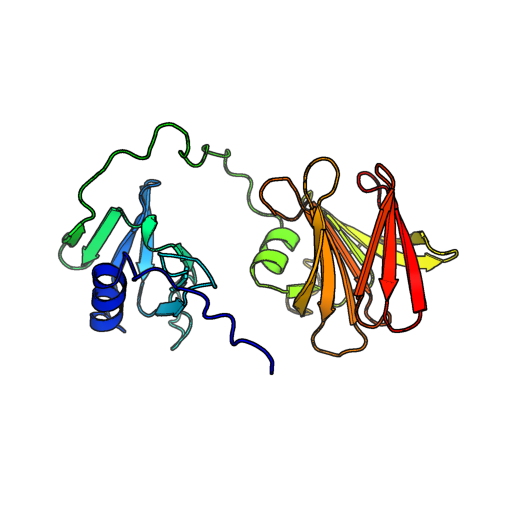2 240 VAL A N 1
ATOM 1806 C CA . VAL A 1 240 ? 9.994 -11.323 -11.454 1.00 91.62 240 VAL A CA 1
ATOM 1807 C C . VAL A 1 240 ? 10.099 -12.720 -12.048 1.00 91.62 240 VAL A C 1
ATOM 1809 O O . VAL A 1 240 ? 9.043 -13.385 -12.159 1.00 91.62 240 VAL A O 1
#

pLDDT: mean 84.92, std 16.69, range [32.78, 98.69]